Protein AF-A0A3D1Q6F5-F1 (afdb_monomer)

Structure (mmCIF, N/CA/C/O backbone):
data_AF-A0A3D1Q6F5-F1
#
_entry.id   AF-A0A3D1Q6F5-F1
#
loop_
_atom_site.group_PDB
_atom_site.id
_atom_site.type_symbol
_atom_site.label_atom_id
_atom_site.label_alt_id
_atom_site.label_comp_id
_atom_site.label_asym_id
_atom_site.label_entity_id
_atom_site.label_seq_id
_atom_site.pdbx_PDB_ins_code
_atom_site.Cartn_x
_atom_site.Cartn_y
_atom_site.Cartn_z
_atom_site.occupancy
_atom_site.B_iso_or_equiv
_atom_site.auth_seq_id
_atom_site.auth_comp_id
_atom_site.auth_asym_id
_atom_site.auth_atom_id
_atom_site.pdbx_PDB_model_num
ATOM 1 N N . MET A 1 1 ? 12.981 0.162 -13.976 1.00 95.94 1 MET A N 1
ATOM 2 C CA . MET A 1 1 ? 11.813 0.306 -13.077 1.00 95.94 1 MET A CA 1
ATOM 3 C C . MET A 1 1 ? 10.609 -0.354 -13.732 1.00 95.94 1 MET A C 1
ATOM 5 O O . MET A 1 1 ? 10.724 -0.778 -14.875 1.00 95.94 1 MET A O 1
ATOM 9 N N . PHE A 1 2 ? 9.475 -0.458 -13.044 1.00 98.44 2 PHE A N 1
ATOM 10 C CA . PHE A 1 2 ? 8.176 -0.618 -13.699 1.00 98.44 2 PHE A CA 1
ATOM 11 C C . PHE A 1 2 ? 7.126 0.103 -12.855 1.00 98.44 2 PHE A C 1
ATOM 13 O O . PHE A 1 2 ? 7.007 -0.178 -11.671 1.00 98.44 2 PHE A O 1
ATOM 20 N N . CYS A 1 3 ? 6.410 1.062 -13.436 1.00 98.62 3 CYS A N 1
ATOM 21 C CA . CYS A 1 3 ? 5.379 1.822 -12.733 1.00 98.62 3 CYS A CA 1
ATOM 22 C C . CYS A 1 3 ? 4.274 2.222 -13.710 1.00 98.62 3 CYS A C 1
ATOM 24 O O . CYS A 1 3 ? 4.557 2.871 -14.719 1.00 98.62 3 CYS A O 1
ATOM 26 N N . TYR A 1 4 ? 3.030 1.878 -13.381 1.00 98.31 4 TYR A N 1
ATOM 27 C CA . TYR A 1 4 ? 1.847 2.171 -14.199 1.00 98.31 4 TYR A CA 1
ATOM 28 C C . TYR A 1 4 ? 0.665 2.745 -13.399 1.00 98.31 4 TYR A C 1
ATOM 30 O O . TYR A 1 4 ? -0.470 2.702 -13.844 1.00 98.31 4 TYR A O 1
ATOM 38 N N . GLN A 1 5 ? 0.923 3.286 -12.202 1.00 98.19 5 GLN A N 1
ATOM 39 C CA . GLN A 1 5 ? -0.139 3.716 -11.281 1.00 98.19 5 GLN A CA 1
ATOM 40 C C . GLN A 1 5 ? -0.879 5.005 -11.690 1.00 98.19 5 GLN A C 1
ATOM 42 O O . GLN A 1 5 ? -1.813 5.405 -11.004 1.00 98.19 5 GLN A O 1
ATOM 47 N N . CYS A 1 6 ? -0.427 5.724 -12.723 1.00 97.81 6 CYS A N 1
ATOM 48 C CA . CYS A 1 6 ? -1.029 6.991 -13.142 1.00 97.81 6 CYS A CA 1
ATOM 49 C C . CYS A 1 6 ? -1.472 6.947 -14.601 1.00 97.81 6 CYS A C 1
ATOM 51 O O . CYS A 1 6 ? -0.912 6.208 -15.409 1.00 97.81 6 CYS A O 1
ATOM 53 N N . GLN A 1 7 ? -2.447 7.794 -14.929 1.00 97.88 7 GLN A N 1
ATOM 54 C CA . GLN A 1 7 ? -3.029 7.895 -16.268 1.00 97.88 7 GLN A CA 1
ATOM 55 C C . GLN A 1 7 ? -1.981 8.221 -17.347 1.00 97.88 7 GLN A C 1
ATOM 57 O O . GLN A 1 7 ? -2.069 7.726 -18.465 1.00 97.88 7 GLN A O 1
ATOM 62 N N . GLU A 1 8 ? -0.947 8.986 -16.995 1.00 98.00 8 GLU A N 1
ATOM 63 C CA . GLU A 1 8 ? 0.141 9.369 -17.899 1.00 98.00 8 GLU A CA 1
ATOM 64 C C . GLU A 1 8 ? 1.233 8.292 -18.036 1.00 98.00 8 GLU A C 1
ATOM 66 O O . GLU A 1 8 ? 2.355 8.595 -18.435 1.00 98.00 8 GLU A O 1
ATOM 71 N N . ALA A 1 9 ? 0.990 7.033 -17.657 1.00 97.19 9 ALA A N 1
ATOM 72 C CA . ALA A 1 9 ? 1.992 5.982 -17.817 1.00 97.19 9 ALA A CA 1
ATOM 73 C C . ALA A 1 9 ? 2.418 5.838 -19.291 1.00 97.19 9 ALA A C 1
ATOM 75 O O . ALA A 1 9 ? 1.597 5.878 -20.209 1.00 97.19 9 ALA A O 1
ATOM 76 N N . ALA A 1 10 ? 3.719 5.641 -19.532 1.00 97.38 10 ALA A N 1
ATOM 77 C CA . ALA A 1 10 ? 4.259 5.568 -20.887 1.00 97.38 10 ALA A CA 1
ATOM 78 C C . ALA A 1 10 ? 3.523 4.513 -21.734 1.00 97.38 10 ALA A C 1
ATOM 80 O O . ALA A 1 10 ? 3.390 3.355 -21.326 1.00 97.38 10 ALA A O 1
ATOM 81 N N . LYS A 1 11 ? 3.052 4.939 -22.916 1.00 97.19 11 LYS A N 1
ATOM 82 C CA . LYS A 1 11 ? 2.261 4.134 -23.867 1.00 97.19 11 LYS A CA 1
ATOM 83 C C . LYS A 1 11 ? 0.982 3.524 -23.273 1.00 97.19 11 LYS A C 1
ATOM 85 O O . LYS A 1 11 ? 0.511 2.519 -23.792 1.00 97.19 11 LYS A O 1
ATOM 90 N N . ASN A 1 12 ? 0.455 4.095 -22.186 1.00 96.69 12 ASN A N 1
ATOM 91 C CA . ASN A 1 12 ? -0.644 3.516 -21.412 1.00 96.69 12 ASN A CA 1
ATOM 92 C C . ASN A 1 12 ? -0.371 2.057 -20.978 1.00 96.69 12 ASN A C 1
ATOM 94 O O . ASN A 1 12 ? -1.279 1.237 -20.919 1.00 96.69 12 ASN A O 1
ATOM 98 N N . ALA A 1 13 ? 0.903 1.723 -20.737 1.00 96.69 13 ALA A N 1
ATOM 99 C CA . ALA A 1 13 ? 1.344 0.372 -20.388 1.00 96.69 13 ALA A CA 1
ATOM 100 C C . ALA A 1 13 ? 2.234 0.370 -19.139 1.00 96.69 13 ALA A C 1
ATOM 102 O O . ALA A 1 13 ? 2.007 -0.390 -18.204 1.00 96.69 13 ALA A O 1
ATOM 103 N N . GLY A 1 14 ? 3.248 1.237 -19.090 1.00 97.69 14 GLY A N 1
ATOM 104 C CA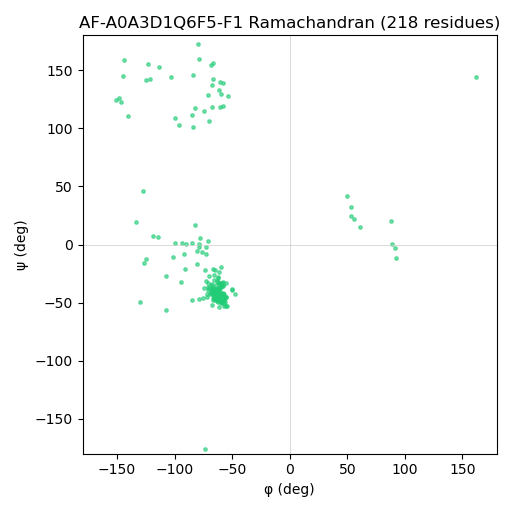 . GLY A 1 14 ? 4.122 1.334 -17.925 1.00 97.69 14 GLY A CA 1
ATOM 105 C C . GLY A 1 14 ? 5.440 2.038 -18.207 1.00 97.69 14 GLY A C 1
ATOM 106 O O . GLY A 1 14 ? 6.051 1.895 -19.265 1.00 97.69 14 GLY A O 1
ATOM 107 N N . CYS A 1 15 ? 5.914 2.795 -17.222 1.00 98.50 15 CYS A N 1
ATOM 108 C CA . CYS A 1 15 ? 7.210 3.461 -17.276 1.00 98.50 15 CYS A CA 1
ATOM 109 C C . CYS A 1 15 ? 8.323 2.477 -16.890 1.00 98.50 15 CYS A C 1
ATOM 111 O O . CYS A 1 15 ? 8.352 1.996 -15.756 1.00 98.50 15 CYS A O 1
ATOM 113 N N . THR A 1 16 ? 9.249 2.193 -17.811 1.00 98.00 16 THR A N 1
ATOM 114 C CA . THR A 1 16 ? 10.291 1.162 -17.626 1.00 98.00 16 THR A CA 1
ATOM 115 C C . THR A 1 16 ? 11.699 1.717 -17.398 1.00 98.00 16 THR A C 1
ATOM 117 O O . THR A 1 16 ? 12.501 1.083 -16.706 1.00 98.00 16 THR A O 1
ATOM 120 N N . ILE A 1 17 ? 11.990 2.917 -17.912 1.00 96.44 17 ILE A N 1
ATOM 121 C CA . ILE A 1 17 ? 13.301 3.586 -17.796 1.00 96.44 17 ILE A CA 1
ATOM 122 C C . ILE A 1 17 ? 13.224 4.762 -16.817 1.00 96.44 17 ILE A C 1
ATOM 124 O O . ILE A 1 17 ? 13.962 4.807 -15.838 1.00 96.44 17 ILE A O 1
ATOM 128 N N . ARG A 1 18 ? 12.304 5.695 -17.075 1.00 97.31 18 ARG A N 1
ATOM 129 C CA . ARG A 1 18 ? 11.992 6.856 -1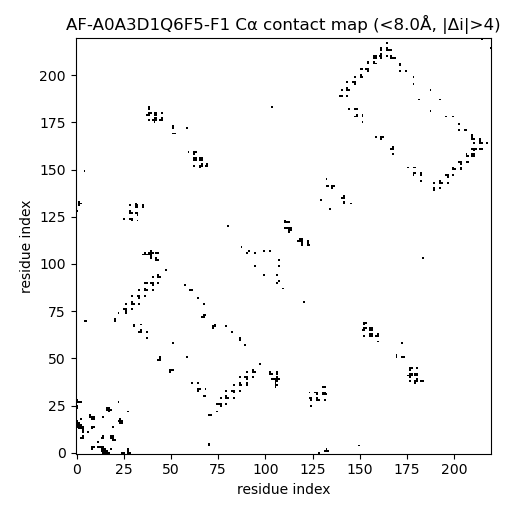6.236 1.00 97.31 18 ARG A CA 1
ATOM 130 C C . ARG A 1 18 ? 10.493 7.127 -16.324 1.00 97.31 18 ARG A C 1
ATOM 132 O O . ARG A 1 18 ? 9.895 6.904 -17.376 1.00 97.31 18 ARG A O 1
ATOM 139 N N . GLY A 1 19 ? 9.884 7.571 -15.230 1.00 97.88 19 GLY A N 1
ATOM 140 C CA . GLY A 1 19 ? 8.491 8.009 -15.208 1.00 97.88 19 GLY A CA 1
ATOM 141 C C . GLY A 1 19 ? 8.285 9.283 -16.024 1.00 97.88 19 GLY A C 1
ATOM 142 O O . GLY A 1 19 ? 9.126 10.180 -15.970 1.00 97.88 19 GLY A O 1
ATOM 143 N N . LEU A 1 20 ? 7.151 9.393 -16.723 1.00 98.00 20 LEU A N 1
ATOM 144 C CA . LEU A 1 20 ? 6.766 10.642 -17.398 1.00 98.00 20 LEU A CA 1
ATOM 145 C C . LEU A 1 20 ? 6.554 11.795 -16.402 1.00 98.00 20 LEU A C 1
ATOM 147 O O . LEU A 1 20 ? 6.906 12.929 -16.699 1.00 98.00 20 LEU A O 1
ATOM 151 N N . CYS A 1 21 ? 6.158 11.481 -15.166 1.00 97.75 21 CYS A N 1
ATOM 152 C CA . CYS A 1 21 ? 6.130 12.417 -14.037 1.00 97.75 21 CYS A CA 1
ATOM 153 C C . CYS A 1 21 ? 7.520 12.827 -13.499 1.00 97.75 21 CYS A C 1
ATOM 155 O O . CYS A 1 21 ? 7.619 13.493 -12.474 1.00 97.75 21 CYS A O 1
ATOM 157 N N . GLY A 1 22 ? 8.613 12.374 -14.120 1.00 97.19 22 GLY A N 1
ATOM 158 C CA . GLY A 1 22 ? 9.987 12.693 -13.723 1.00 97.19 22 GLY A CA 1
ATOM 159 C C . GLY A 1 22 ? 10.641 11.707 -12.749 1.00 97.19 22 GLY A C 1
ATOM 160 O O . GLY A 1 22 ? 11.868 11.758 -12.607 1.00 97.19 22 GLY A O 1
ATOM 161 N N . LYS A 1 23 ? 9.873 10.777 -12.151 1.00 98.31 23 LYS A N 1
ATOM 162 C CA . LYS A 1 23 ? 10.358 9.750 -11.203 1.00 98.31 23 LYS A CA 1
ATOM 163 C C . LYS A 1 23 ? 11.447 8.881 -11.836 1.00 98.31 23 LYS A C 1
ATOM 165 O O . LYS A 1 23 ? 11.193 8.221 -12.843 1.00 98.31 23 LYS A O 1
ATOM 170 N N . ASP A 1 24 ? 12.647 8.878 -11.263 1.00 98.12 24 ASP A N 1
ATOM 171 C CA . ASP A 1 24 ? 13.751 8.044 -11.751 1.00 98.12 24 ASP A CA 1
ATOM 172 C C . ASP A 1 24 ? 13.650 6.578 -11.288 1.00 98.12 24 ASP A C 1
ATOM 174 O O . ASP A 1 24 ? 12.785 6.212 -10.483 1.00 98.12 24 ASP A O 1
ATOM 178 N N . ASP A 1 25 ? 14.531 5.726 -11.828 1.00 97.75 25 ASP A N 1
ATOM 179 C CA . ASP A 1 25 ? 14.564 4.299 -11.499 1.00 97.75 25 ASP A CA 1
ATOM 180 C C . ASP A 1 25 ? 14.805 4.054 -10.006 1.00 97.75 25 ASP A C 1
ATOM 182 O O . ASP A 1 25 ? 14.12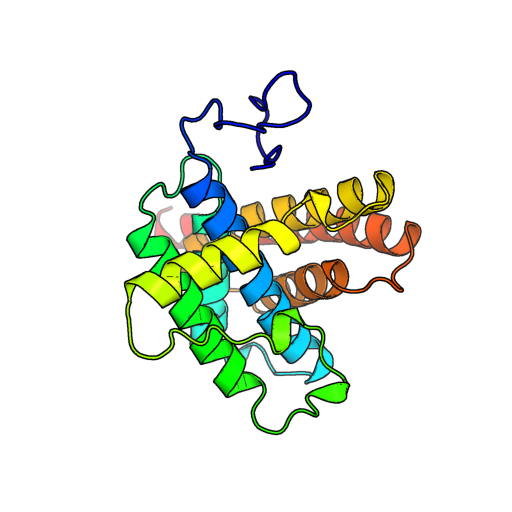1 3.219 -9.421 1.00 97.75 25 ASP A O 1
ATOM 186 N N . GLN A 1 26 ? 15.715 4.790 -9.359 1.00 97.62 26 GLN A N 1
ATOM 187 C CA . GLN A 1 26 ? 16.026 4.561 -7.948 1.00 97.62 26 GLN A CA 1
ATOM 188 C C . GLN A 1 26 ? 14.835 4.902 -7.055 1.00 97.62 26 GLN A C 1
ATOM 190 O O . GLN A 1 26 ? 14.475 4.099 -6.197 1.00 97.62 26 GLN A O 1
ATOM 195 N N . ILE A 1 27 ? 14.186 6.047 -7.278 1.00 98.31 27 ILE A N 1
ATOM 196 C CA . ILE A 1 27 ? 12.997 6.456 -6.522 1.00 98.31 27 ILE A CA 1
ATOM 197 C C . ILE A 1 27 ? 11.875 5.438 -6.727 1.00 98.31 27 ILE A C 1
ATOM 199 O O . ILE A 1 27 ? 11.263 5.006 -5.753 1.00 98.31 27 ILE A O 1
ATOM 203 N N . ALA A 1 28 ? 11.623 5.004 -7.966 1.00 98.62 28 ALA A N 1
ATOM 204 C CA . ALA A 1 28 ? 10.605 3.992 -8.241 1.00 98.62 28 ALA A CA 1
ATOM 205 C C . ALA A 1 28 ? 10.882 2.681 -7.486 1.00 98.62 28 ALA A C 1
ATOM 207 O O . ALA A 1 28 ? 9.987 2.139 -6.846 1.00 98.62 28 ALA A O 1
ATOM 208 N N . ARG A 1 29 ? 12.134 2.213 -7.492 1.00 98.50 29 ARG A N 1
ATOM 209 C CA . ARG A 1 29 ? 12.553 1.000 -6.774 1.00 98.50 29 ARG A CA 1
ATOM 210 C C . ARG A 1 29 ? 12.431 1.143 -5.259 1.00 98.50 29 ARG A C 1
ATOM 212 O O . ARG A 1 29 ? 11.976 0.222 -4.590 1.00 98.50 29 ARG A O 1
ATOM 219 N N . LEU A 1 30 ? 12.805 2.289 -4.704 1.00 98.62 30 LEU A N 1
ATOM 220 C CA . LEU A 1 30 ? 12.644 2.538 -3.273 1.00 98.62 30 LEU A CA 1
ATOM 221 C C . LEU A 1 30 ? 11.160 2.572 -2.877 1.00 98.62 30 LEU A C 1
ATOM 223 O O . LEU A 1 30 ? 10.802 2.013 -1.845 1.00 98.62 30 LEU A O 1
ATOM 227 N N . GLN A 1 31 ? 10.284 3.146 -3.706 1.00 98.81 31 GLN A N 1
ATOM 228 C CA . GLN A 1 31 ? 8.837 3.096 -3.473 1.00 98.81 31 GLN A CA 1
ATOM 229 C C . GLN A 1 31 ? 8.290 1.658 -3.525 1.00 98.81 31 GLN A C 1
ATOM 231 O O . GLN A 1 31 ? 7.505 1.298 -2.649 1.00 98.81 31 GLN A O 1
ATOM 236 N N . ASP A 1 32 ? 8.738 0.824 -4.474 1.00 98.75 32 ASP A N 1
ATOM 237 C CA . ASP A 1 32 ? 8.382 -0.605 -4.525 1.00 98.75 32 ASP A CA 1
ATOM 238 C C . ASP A 1 32 ? 8.776 -1.320 -3.219 1.00 98.75 32 ASP A C 1
ATOM 240 O O . ASP A 1 32 ? 7.966 -2.022 -2.611 1.00 98.75 32 ASP A O 1
ATOM 244 N N . LEU A 1 33 ? 10.010 -1.103 -2.746 1.00 98.75 33 LEU A N 1
ATOM 245 C CA . LEU A 1 33 ? 10.502 -1.719 -1.511 1.00 98.75 33 LEU A CA 1
ATOM 246 C C . LEU A 1 33 ? 9.765 -1.213 -0.267 1.00 98.75 33 LEU A C 1
ATOM 248 O O . LEU A 1 33 ? 9.516 -1.994 0.651 1.00 98.75 33 LEU A O 1
ATOM 252 N N . LEU A 1 34 ? 9.407 0.073 -0.227 1.00 98.88 34 LEU A N 1
ATOM 253 C CA . LEU A 1 34 ? 8.626 0.638 0.868 1.00 98.88 34 LEU A CA 1
ATOM 254 C C . LEU A 1 34 ? 7.251 -0.031 0.950 1.00 98.88 34 LEU A C 1
ATOM 256 O O . LEU A 1 34 ? 6.882 -0.517 2.016 1.00 98.88 34 LEU A O 1
ATOM 260 N N . VAL A 1 35 ? 6.533 -0.139 -0.173 1.00 98.88 35 VAL A N 1
ATOM 261 C CA . VAL A 1 35 ? 5.252 -0.864 -0.220 1.00 98.88 35 VAL A CA 1
ATOM 262 C C . VAL A 1 35 ? 5.445 -2.318 0.212 1.00 98.88 35 VAL A C 1
ATOM 264 O O . VAL A 1 35 ? 4.674 -2.816 1.029 1.00 98.88 35 VAL A O 1
ATOM 267 N N . TYR A 1 36 ? 6.498 -2.985 -0.262 1.00 98.81 36 TYR A N 1
ATOM 268 C CA . TYR A 1 36 ? 6.805 -4.363 0.120 1.00 98.81 36 TYR A CA 1
ATOM 269 C C . TYR A 1 36 ? 7.013 -4.535 1.635 1.00 98.81 36 TYR A C 1
ATOM 271 O O . TYR A 1 36 ? 6.458 -5.457 2.231 1.00 98.81 36 TYR A O 1
ATOM 279 N N . ALA A 1 37 ? 7.745 -3.625 2.286 1.00 98.56 37 ALA A N 1
ATOM 280 C CA . ALA A 1 37 ? 7.945 -3.649 3.736 1.00 98.56 37 ALA A CA 1
ATOM 281 C C . ALA A 1 37 ? 6.624 -3.491 4.513 1.00 98.56 37 ALA A C 1
ATOM 283 O O . ALA A 1 37 ? 6.390 -4.214 5.484 1.00 98.56 37 ALA A O 1
ATOM 284 N N . ILE A 1 38 ? 5.736 -2.598 4.062 1.00 98.62 38 ILE A N 1
ATOM 285 C CA . ILE A 1 38 ? 4.418 -2.381 4.682 1.00 98.62 38 ILE A CA 1
ATOM 286 C C . ILE A 1 38 ? 3.516 -3.604 4.493 1.00 98.62 38 ILE A C 1
ATOM 288 O O . ILE A 1 38 ? 2.819 -3.990 5.429 1.00 98.62 38 ILE A O 1
ATOM 292 N N . LYS A 1 39 ? 3.549 -4.269 3.329 1.00 98.81 39 LYS A N 1
ATOM 293 C CA . LYS A 1 39 ? 2.825 -5.539 3.141 1.00 98.81 39 LYS A CA 1
ATOM 294 C C . LYS A 1 39 ? 3.276 -6.598 4.161 1.00 98.81 39 LYS A C 1
ATOM 296 O O . LYS A 1 39 ? 2.457 -7.359 4.666 1.00 98.81 39 LYS A O 1
ATOM 301 N N . GLY A 1 40 ? 4.562 -6.607 4.519 1.00 98.31 40 GLY A N 1
ATOM 302 C CA . GLY A 1 40 ? 5.097 -7.438 5.601 1.00 98.31 40 GLY A CA 1
ATOM 303 C C . GLY A 1 40 ? 4.497 -7.117 6.973 1.00 98.31 40 GLY A C 1
ATOM 304 O O . GLY A 1 40 ? 4.084 -8.031 7.683 1.00 98.31 40 GLY A O 1
ATOM 305 N N . ILE A 1 41 ? 4.399 -5.828 7.328 1.00 98.44 41 ILE A N 1
ATOM 306 C CA . ILE A 1 41 ? 3.698 -5.370 8.545 1.00 98.44 41 ILE A CA 1
ATOM 307 C C . ILE A 1 41 ? 2.251 -5.862 8.534 1.00 98.44 41 ILE A C 1
ATOM 309 O O . ILE A 1 41 ? 1.796 -6.458 9.506 1.00 98.44 41 ILE A O 1
ATOM 313 N N . ALA A 1 42 ? 1.552 -5.656 7.420 1.00 98.56 42 ALA A N 1
ATOM 314 C CA . ALA A 1 42 ? 0.158 -6.035 7.264 1.00 98.56 42 ALA A CA 1
ATOM 315 C C . ALA A 1 42 ? -0.070 -7.531 7.490 1.00 98.56 42 ALA A C 1
ATOM 317 O O . ALA A 1 42 ? -0.977 -7.914 8.225 1.00 98.56 42 ALA A O 1
ATOM 318 N N . GLN A 1 43 ? 0.800 -8.381 6.941 1.00 97.69 43 GLN A N 1
ATOM 319 C CA . GLN A 1 43 ? 0.712 -9.816 7.176 1.00 97.69 43 GLN A CA 1
ATOM 320 C C . GLN A 1 43 ? 0.876 -10.176 8.659 1.00 97.69 43 GLN A C 1
ATOM 322 O O . GLN A 1 43 ? 0.132 -11.020 9.156 1.00 97.69 43 GLN A O 1
ATOM 327 N N . ILE A 1 44 ? 1.823 -9.550 9.367 1.00 97.44 44 ILE A N 1
ATOM 328 C CA . ILE A 1 44 ? 2.035 -9.788 10.803 1.00 97.44 44 ILE A CA 1
ATOM 329 C C . ILE A 1 44 ? 0.798 -9.369 11.601 1.00 97.44 44 ILE A C 1
ATOM 331 O O . ILE A 1 44 ? 0.336 -10.131 12.445 1.00 97.44 44 ILE A O 1
ATOM 335 N N . VAL A 1 45 ? 0.237 -8.197 11.303 1.00 97.50 45 VAL A N 1
ATOM 336 C CA . VAL A 1 45 ? -0.971 -7.683 11.962 1.00 97.50 45 VAL A CA 1
ATOM 337 C C . VAL A 1 45 ? -2.153 -8.633 11.761 1.00 97.50 45 VAL A C 1
ATOM 339 O O . VAL A 1 45 ? -2.785 -9.034 12.737 1.00 97.50 45 VAL A O 1
ATOM 342 N N . VAL A 1 46 ? -2.409 -9.059 10.520 1.00 97.00 46 VAL A N 1
ATOM 343 C CA . VAL A 1 46 ? -3.534 -9.945 10.179 1.00 97.00 46 VAL A CA 1
ATOM 344 C C . VAL A 1 46 ? -3.354 -11.341 10.780 1.00 97.00 46 VAL A C 1
ATOM 346 O O . VAL A 1 46 ? -4.241 -11.825 11.482 1.00 97.00 46 VAL A O 1
ATOM 349 N N . LYS A 1 47 ? -2.202 -11.995 10.564 1.00 95.00 47 LYS A N 1
ATOM 350 C CA . LYS A 1 47 ? -1.951 -13.352 11.088 1.00 95.00 47 LYS A CA 1
ATOM 351 C C . LYS A 1 47 ? -1.862 -13.377 12.612 1.00 95.00 47 LYS A C 1
ATOM 353 O O . LYS A 1 47 ? -2.358 -14.311 13.236 1.00 95.00 47 LYS A O 1
ATOM 358 N N . GLY A 1 48 ? -1.249 -12.353 13.202 1.00 94.31 48 GLY A N 1
ATOM 359 C CA . GLY A 1 48 ? -1.120 -12.193 14.647 1.00 94.31 48 GLY A CA 1
ATOM 360 C C . GLY A 1 48 ? -2.403 -11.731 15.336 1.00 94.31 48 GLY A C 1
ATOM 361 O O . GLY A 1 48 ? -2.422 -11.680 16.562 1.00 94.31 48 GLY A O 1
ATOM 362 N N . LYS A 1 49 ? -3.460 -11.399 14.575 1.00 95.06 49 LYS A N 1
ATOM 363 C CA . LYS A 1 49 ? -4.716 -10.822 15.085 1.00 95.06 49 LYS A CA 1
ATOM 364 C C . LYS A 1 49 ? -4.452 -9.635 16.016 1.00 95.06 49 LYS A C 1
ATOM 366 O O . LYS A 1 49 ? -5.050 -9.520 17.085 1.00 95.06 49 LYS A O 1
ATOM 371 N N . ILE A 1 50 ? -3.503 -8.790 15.620 1.00 95.38 50 ILE A N 1
ATOM 372 C CA . ILE A 1 50 ? -3.074 -7.645 16.417 1.00 95.38 50 ILE A CA 1
ATOM 373 C C . ILE A 1 50 ? -4.194 -6.611 16.411 1.00 95.38 50 ILE A C 1
ATOM 375 O O . ILE A 1 50 ? -4.693 -6.229 15.353 1.00 95.38 50 ILE A O 1
ATOM 379 N N . ASP A 1 51 ? -4.574 -6.154 17.600 1.00 96.06 51 ASP A N 1
ATOM 380 C CA . ASP A 1 51 ? -5.545 -5.079 17.749 1.00 96.06 51 ASP A CA 1
ATOM 381 C C . ASP A 1 51 ? -4.958 -3.759 17.232 1.00 96.06 51 ASP A C 1
ATOM 383 O O . ASP A 1 51 ? -3.961 -3.246 17.750 1.00 96.06 51 ASP A O 1
ATOM 387 N N . ILE A 1 52 ? -5.609 -3.212 16.207 1.00 96.12 52 ILE A N 1
ATOM 388 C CA . ILE A 1 52 ? -5.229 -1.974 15.528 1.00 96.12 52 ILE A CA 1
ATOM 389 C C . ILE A 1 52 ? -5.196 -0.783 16.491 1.00 96.12 52 ILE A C 1
ATOM 391 O O . ILE A 1 52 ? -4.342 0.092 16.336 1.00 96.12 52 ILE A O 1
ATOM 395 N N . GLY A 1 53 ? -6.063 -0.763 17.509 1.00 95.81 53 GLY A N 1
ATOM 396 C CA . GLY A 1 53 ? -6.094 0.299 18.518 1.00 95.81 53 GLY A CA 1
ATOM 397 C C . GLY A 1 53 ? -4.831 0.350 19.385 1.00 95.81 53 GLY A C 1
ATOM 398 O O . GLY A 1 53 ? -4.487 1.406 19.910 1.00 95.81 53 GLY A O 1
ATOM 399 N N . ASN A 1 54 ? -4.087 -0.757 19.476 1.00 96.75 54 ASN A N 1
ATOM 400 C CA . ASN A 1 54 ? -2.872 -0.864 20.289 1.00 96.75 54 ASN A CA 1
ATOM 401 C C . ASN A 1 54 ? -1.581 -0.555 19.512 1.00 96.75 54 ASN A C 1
ATOM 403 O O . ASN A 1 54 ? -0.491 -0.626 20.080 1.00 96.75 54 ASN A O 1
ATOM 407 N N . ILE A 1 55 ? -1.679 -0.199 18.226 1.00 97.12 55 ILE A N 1
ATOM 408 C CA . ILE A 1 55 ? -0.527 0.105 17.359 1.00 97.12 55 ILE A CA 1
ATOM 409 C C . ILE A 1 55 ? -0.639 1.469 16.636 1.00 97.12 55 ILE A C 1
ATOM 411 O O . ILE A 1 55 ? -0.341 1.557 15.442 1.00 97.12 55 ILE A O 1
ATOM 415 N N . PRO A 1 56 ? -1.021 2.567 17.322 1.00 96.75 56 PRO A N 1
ATOM 416 C CA . PRO A 1 56 ? -1.322 3.853 16.679 1.00 96.75 56 PRO A CA 1
ATOM 417 C C . PRO A 1 56 ? -0.139 4.445 15.898 1.00 96.75 56 PRO A C 1
ATOM 419 O O . PRO A 1 56 ? -0.323 4.998 14.815 1.00 96.75 56 PRO A O 1
ATOM 422 N N . GLU A 1 57 ? 1.090 4.280 16.400 1.00 97.44 57 GLU A N 1
ATOM 423 C CA . GLU A 1 57 ? 2.303 4.710 15.692 1.00 97.44 57 GLU A CA 1
ATOM 424 C C . GLU A 1 57 ? 2.446 3.993 14.343 1.00 97.44 57 GLU A C 1
ATOM 426 O O . GLU A 1 57 ? 2.743 4.617 13.326 1.00 97.44 57 GLU A O 1
ATOM 431 N N . ILE A 1 58 ? 2.191 2.686 14.314 1.00 98.25 58 ILE A N 1
ATOM 432 C CA . ILE A 1 58 ? 2.331 1.866 13.110 1.00 98.25 58 ILE A CA 1
ATOM 433 C C . ILE A 1 58 ? 1.252 2.239 12.101 1.00 98.25 58 ILE A C 1
ATOM 435 O O . ILE A 1 58 ? 1.574 2.425 10.929 1.00 98.25 58 ILE A O 1
ATOM 439 N N . ASN A 1 59 ? 0.012 2.443 12.557 1.00 98.06 59 ASN A N 1
ATOM 440 C CA . ASN A 1 59 ? -1.087 2.905 11.708 1.00 98.06 59 ASN A CA 1
ATOM 441 C C . ASN A 1 59 ? -0.715 4.209 10.996 1.00 98.06 59 ASN A C 1
ATOM 443 O O . ASN A 1 59 ? -0.731 4.268 9.766 1.00 98.06 59 ASN A O 1
ATOM 447 N N . LEU A 1 60 ? -0.279 5.221 11.752 1.00 97.81 60 LEU A N 1
ATOM 448 C CA . LEU A 1 60 ? 0.148 6.507 11.200 1.00 97.81 60 LEU A CA 1
ATOM 449 C C . LEU A 1 60 ? 1.262 6.341 10.162 1.00 97.81 60 LEU A C 1
ATOM 451 O O . LEU A 1 60 ? 1.228 6.938 9.085 1.00 97.81 60 LEU A O 1
ATOM 455 N N . GLN A 1 61 ? 2.272 5.535 10.476 1.00 98.44 61 GLN A N 1
ATOM 456 C CA . GLN A 1 61 ? 3.405 5.377 9.580 1.00 98.44 61 GLN A CA 1
ATOM 457 C C . GLN A 1 61 ? 3.072 4.565 8.326 1.00 98.44 61 GLN A C 1
ATOM 459 O O . GLN A 1 61 ? 3.626 4.851 7.263 1.00 98.44 61 GLN A O 1
ATOM 464 N N . VAL A 1 62 ? 2.152 3.601 8.400 1.00 98.62 62 VAL A N 1
ATOM 465 C CA . VAL A 1 62 ? 1.623 2.893 7.226 1.00 98.62 62 VAL A CA 1
ATOM 466 C C . VAL A 1 62 ? 0.906 3.871 6.295 1.00 98.62 62 VAL A C 1
ATOM 468 O O . VAL A 1 62 ? 1.223 3.898 5.103 1.00 98.62 62 VAL A O 1
ATOM 471 N N . LEU A 1 63 ? 0.023 4.730 6.821 1.00 98.19 63 LEU A N 1
ATOM 472 C CA . LEU A 1 63 ? -0.683 5.740 6.020 1.00 98.19 63 LEU A CA 1
ATOM 473 C C . LEU A 1 63 ? 0.285 6.696 5.317 1.00 98.19 63 LEU A C 1
ATOM 475 O O . LEU A 1 63 ? 0.187 6.918 4.105 1.00 98.19 63 LEU A O 1
ATOM 479 N N . ARG A 1 64 ? 1.271 7.212 6.059 1.00 97.62 64 ARG A N 1
ATOM 480 C CA . ARG A 1 64 ? 2.319 8.083 5.512 1.00 97.62 64 ARG A CA 1
ATOM 481 C C . ARG A 1 64 ? 3.123 7.384 4.432 1.00 97.62 64 ARG A C 1
ATOM 483 O O . ARG A 1 64 ? 3.336 7.950 3.366 1.00 97.62 64 ARG A O 1
ATOM 490 N N . SER A 1 65 ? 3.533 6.144 4.675 1.00 98.69 65 SER A N 1
ATOM 491 C CA . SER A 1 65 ? 4.346 5.388 3.726 1.00 98.69 65 SER A CA 1
ATOM 492 C C . SER A 1 65 ? 3.593 5.090 2.428 1.00 98.69 65 SER A C 1
ATOM 494 O O . SER A 1 65 ? 4.171 5.210 1.352 1.00 98.69 65 SER A O 1
ATOM 496 N N . LEU A 1 66 ? 2.299 4.763 2.500 1.00 98.69 66 LEU A N 1
ATOM 497 C CA . LEU A 1 66 ? 1.447 4.603 1.318 1.00 98.69 66 LEU A CA 1
ATOM 498 C C . LEU A 1 66 ? 1.326 5.924 0.546 1.00 98.69 66 LEU A C 1
ATOM 500 O O . LEU A 1 66 ? 1.593 5.954 -0.660 1.00 98.69 66 LEU A O 1
ATOM 504 N N . SER A 1 67 ? 1.026 7.019 1.248 1.00 96.88 67 SER A N 1
ATOM 505 C CA . SER A 1 67 ? 0.871 8.358 0.664 1.00 96.88 67 SER A CA 1
ATOM 506 C C . SER A 1 67 ? 2.162 8.874 0.019 1.00 96.88 67 SER A C 1
ATOM 508 O O . SER A 1 67 ? 2.127 9.427 -1.076 1.00 96.88 67 SER A O 1
ATOM 510 N N . MET A 1 68 ? 3.328 8.599 0.615 1.00 97.94 68 MET A N 1
ATOM 511 C CA . MET A 1 68 ? 4.650 8.926 0.055 1.00 97.94 68 MET A CA 1
ATOM 512 C C . MET A 1 68 ? 4.918 8.273 -1.310 1.00 97.94 68 MET A C 1
ATOM 514 O O . MET A 1 68 ? 5.803 8.718 -2.040 1.00 97.94 68 MET A O 1
ATOM 518 N N . THR A 1 69 ? 4.183 7.216 -1.663 1.00 98.62 69 THR A N 1
ATOM 519 C CA . THR A 1 69 ? 4.354 6.483 -2.928 1.00 98.62 69 THR A CA 1
ATOM 520 C C . THR A 1 69 ? 3.330 6.868 -3.998 1.00 98.62 69 THR A C 1
ATOM 522 O O . THR A 1 69 ? 3.349 6.304 -5.099 1.00 98.62 69 THR A O 1
ATOM 525 N N . LEU A 1 70 ? 2.437 7.820 -3.705 1.00 98.38 70 LEU A N 1
ATOM 526 C CA . LEU A 1 70 ? 1.533 8.394 -4.696 1.00 98.38 70 LEU A CA 1
ATOM 527 C C . LEU A 1 70 ? 2.306 9.203 -5.745 1.00 98.38 70 LEU A C 1
ATOM 529 O O . LEU A 1 70 ? 3.434 9.662 -5.543 1.00 98.38 70 LEU A O 1
ATOM 533 N N . THR A 1 71 ? 1.694 9.344 -6.916 1.00 97.69 71 THR A N 1
ATOM 534 C CA . THR A 1 71 ? 2.259 10.125 -8.020 1.00 97.69 71 THR A CA 1
ATOM 535 C C . THR A 1 71 ? 2.417 11.580 -7.591 1.00 97.69 71 THR A C 1
ATOM 537 O O . THR A 1 71 ? 1.498 12.156 -7.024 1.00 97.69 71 THR A O 1
ATOM 540 N N . ASN A 1 72 ? 3.589 12.160 -7.858 1.00 97.50 72 ASN A N 1
ATOM 541 C CA . ASN A 1 72 ? 3.955 13.529 -7.480 1.00 97.50 72 ASN A CA 1
ATOM 542 C C . ASN A 1 72 ? 3.964 13.829 -5.967 1.00 97.50 72 ASN A C 1
ATOM 544 O O . ASN A 1 72 ? 4.023 14.994 -5.590 1.00 97.50 72 ASN A O 1
ATOM 548 N N . ALA A 1 73 ? 3.959 12.808 -5.101 1.00 97.81 73 ALA A N 1
ATOM 549 C CA . ALA A 1 73 ? 3.968 13.010 -3.651 1.00 97.81 73 ALA A CA 1
ATOM 550 C C . ALA A 1 73 ? 5.378 13.207 -3.068 1.00 97.81 73 ALA A C 1
ATOM 552 O O . ALA A 1 73 ? 5.595 14.116 -2.271 1.00 97.81 73 ALA A O 1
ATOM 553 N N . ASN A 1 74 ? 6.348 12.359 -3.434 1.00 97.12 74 ASN A N 1
ATOM 554 C CA . ASN A 1 74 ? 7.701 12.441 -2.881 1.00 97.12 74 ASN A CA 1
ATOM 555 C C . ASN A 1 74 ? 8.769 11.926 -3.864 1.00 97.12 74 ASN A C 1
ATOM 557 O O . ASN A 1 74 ? 8.710 10.780 -4.318 1.00 97.12 74 ASN A O 1
ATOM 561 N N . PHE A 1 75 ? 9.755 12.779 -4.161 1.00 97.88 75 PHE A N 1
ATOM 562 C CA . PHE A 1 75 ? 10.918 12.478 -5.007 1.00 97.88 75 PHE A CA 1
ATOM 563 C C . PHE A 1 75 ? 12.251 12.505 -4.231 1.00 97.88 75 PHE A C 1
ATOM 565 O O . PHE A 1 75 ? 13.319 12.388 -4.828 1.00 97.88 75 PHE A O 1
ATOM 572 N N . ASP A 1 76 ? 12.217 12.651 -2.905 1.00 98.25 76 ASP A N 1
ATOM 573 C CA . ASP A 1 76 ? 13.400 12.599 -2.048 1.00 98.25 76 ASP A CA 1
ATOM 574 C C . ASP A 1 76 ? 13.744 11.140 -1.708 1.00 98.25 76 ASP A C 1
ATOM 576 O O . ASP A 1 76 ? 13.156 10.508 -0.825 1.00 98.25 76 ASP A O 1
ATOM 580 N N . GLY A 1 77 ? 14.742 10.598 -2.411 1.00 97.06 77 GLY A N 1
ATOM 581 C CA . GLY A 1 77 ? 15.230 9.240 -2.175 1.00 97.06 77 GLY A CA 1
ATOM 582 C C . GLY A 1 77 ? 15.727 9.005 -0.744 1.00 97.06 77 GLY A C 1
ATOM 583 O O . GLY A 1 77 ? 15.504 7.927 -0.199 1.00 97.06 77 GLY A O 1
ATOM 584 N N . ALA A 1 78 ? 16.339 10.001 -0.094 1.00 96.62 78 ALA A N 1
ATOM 585 C CA . ALA A 1 78 ? 16.836 9.857 1.272 1.00 96.62 78 ALA A CA 1
ATOM 586 C C . ALA A 1 78 ? 15.687 9.778 2.289 1.00 96.62 78 ALA A C 1
ATOM 588 O O . ALA A 1 78 ? 15.770 9.003 3.249 1.00 96.62 78 ALA A O 1
ATOM 589 N N . ALA A 1 79 ? 14.604 10.527 2.065 1.00 98.25 79 ALA A N 1
ATOM 590 C CA . ALA A 1 79 ? 13.389 10.430 2.869 1.00 98.25 79 ALA A CA 1
ATOM 591 C C . ALA A 1 79 ? 12.735 9.045 2.739 1.00 98.25 79 ALA A C 1
ATOM 593 O O . ALA A 1 79 ? 12.365 8.443 3.748 1.00 98.25 79 ALA A O 1
ATOM 594 N N . ILE A 1 80 ? 12.659 8.497 1.522 1.00 98.50 80 ILE A N 1
ATOM 595 C CA . ILE A 1 80 ? 12.098 7.158 1.282 1.00 98.50 80 ILE A CA 1
ATOM 596 C C . ILE A 1 80 ? 12.984 6.073 1.918 1.00 98.50 80 ILE A C 1
ATOM 598 O O . ILE A 1 80 ? 12.471 5.184 2.593 1.00 98.50 80 ILE A O 1
ATOM 602 N N . GLU A 1 81 ? 14.313 6.164 1.792 1.00 97.38 81 GLU A N 1
ATOM 603 C CA . GLU A 1 81 ? 15.256 5.254 2.466 1.00 97.38 81 GLU A CA 1
ATOM 604 C C . GLU A 1 81 ? 15.091 5.270 3.991 1.00 97.38 81 GLU A C 1
ATOM 606 O O . GLU A 1 81 ? 15.144 4.220 4.638 1.00 97.38 81 GLU A O 1
ATOM 611 N N . LYS A 1 82 ? 14.898 6.457 4.581 1.00 97.06 82 LYS A N 1
ATOM 612 C CA . LYS A 1 82 ? 14.629 6.601 6.015 1.00 97.06 82 LYS A CA 1
ATOM 613 C C . LYS A 1 82 ? 13.314 5.916 6.387 1.00 97.06 82 LYS A C 1
ATOM 615 O O . LYS A 1 82 ? 13.298 5.155 7.351 1.00 97.06 82 LYS A O 1
ATOM 620 N N . GLN A 1 83 ? 12.259 6.128 5.603 1.00 98.50 83 GLN A N 1
ATOM 621 C CA . GLN A 1 83 ? 10.955 5.521 5.854 1.00 98.50 83 GLN A CA 1
ATOM 622 C C . GLN A 1 83 ? 10.994 3.991 5.741 1.00 98.50 83 GLN A C 1
ATOM 624 O O . GLN A 1 83 ? 10.407 3.308 6.572 1.00 98.50 83 GLN A O 1
ATOM 629 N N . ILE A 1 84 ? 11.740 3.430 4.782 1.00 98.12 84 ILE A N 1
ATOM 630 C CA . ILE A 1 84 ? 11.940 1.974 4.675 1.00 98.12 84 ILE A CA 1
ATOM 631 C C . ILE A 1 84 ? 12.562 1.421 5.962 1.00 98.12 84 ILE A C 1
ATOM 633 O O . ILE A 1 84 ? 12.078 0.427 6.500 1.00 98.12 84 ILE A O 1
ATOM 637 N N . LYS A 1 85 ? 13.617 2.066 6.479 1.00 96.38 85 LYS A N 1
ATOM 638 C CA . LYS A 1 85 ? 14.277 1.638 7.725 1.00 96.38 85 LYS A CA 1
ATOM 639 C C . LYS A 1 85 ? 13.334 1.711 8.920 1.00 96.38 85 LYS A C 1
ATOM 641 O O . LYS A 1 85 ? 13.332 0.792 9.735 1.00 96.38 85 LYS A O 1
ATOM 646 N N . GLU A 1 86 ? 12.526 2.765 8.996 1.00 97.94 86 GLU A N 1
ATOM 647 C CA . GLU A 1 86 ? 11.505 2.915 10.034 1.00 97.94 86 GLU A CA 1
ATOM 648 C C . GLU A 1 86 ? 10.484 1.772 9.966 1.00 97.94 86 GLU A C 1
ATOM 650 O O . GLU A 1 86 ? 10.249 1.085 10.958 1.00 97.94 86 GLU A O 1
ATOM 655 N N . MET A 1 87 ? 9.950 1.478 8.775 1.00 98.38 87 MET A N 1
ATOM 656 C CA . MET A 1 87 ? 8.973 0.396 8.586 1.00 98.38 87 MET A CA 1
ATOM 657 C C . MET A 1 87 ? 9.555 -0.964 8.923 1.00 98.38 87 MET A C 1
ATOM 659 O O . MET A 1 87 ? 8.901 -1.758 9.592 1.00 98.38 87 MET A O 1
ATOM 663 N N . MET A 1 88 ? 10.806 -1.224 8.556 1.00 96.69 88 MET A N 1
ATOM 664 C CA . MET A 1 88 ? 11.475 -2.463 8.945 1.00 96.69 88 MET A CA 1
ATOM 665 C C . MET A 1 88 ? 11.690 -2.563 10.457 1.00 96.69 88 MET A C 1
ATOM 667 O O . MET A 1 88 ? 11.480 -3.634 11.020 1.00 96.69 88 MET A O 1
ATOM 671 N N . SER A 1 89 ? 12.051 -1.467 11.128 1.00 96.19 89 SER A N 1
ATOM 672 C CA . SER A 1 89 ? 12.187 -1.424 12.588 1.00 96.19 89 SER A CA 1
ATOM 673 C C . SER A 1 89 ? 10.865 -1.763 13.286 1.00 96.19 89 SER A C 1
ATOM 675 O O . SER A 1 89 ? 10.826 -2.667 14.123 1.00 96.19 89 SER A O 1
ATOM 677 N N . LEU A 1 90 ? 9.762 -1.112 12.898 1.00 97.50 90 LEU A N 1
ATOM 678 C CA . LEU A 1 90 ? 8.432 -1.369 13.467 1.00 97.50 90 LEU A CA 1
ATOM 679 C C . LEU A 1 90 ? 7.941 -2.788 13.164 1.00 97.50 90 LEU A C 1
ATOM 681 O O . LEU A 1 90 ? 7.498 -3.494 14.069 1.00 97.50 90 LEU A O 1
ATOM 685 N N . ARG A 1 91 ? 8.101 -3.252 11.921 1.00 97.00 91 ARG A N 1
ATOM 686 C CA . ARG A 1 91 ? 7.811 -4.634 11.512 1.00 97.00 91 ARG A CA 1
ATOM 687 C C . ARG A 1 91 ? 8.568 -5.645 12.370 1.00 97.00 91 ARG A C 1
ATOM 689 O O . ARG A 1 91 ? 7.997 -6.636 12.816 1.00 97.00 91 ARG A O 1
ATOM 696 N N . ASN A 1 92 ? 9.853 -5.389 12.611 1.00 94.81 92 ASN A N 1
ATOM 697 C CA . ASN A 1 92 ? 10.710 -6.275 13.385 1.00 94.81 92 ASN A CA 1
ATOM 698 C C . ASN A 1 92 ? 10.316 -6.324 14.859 1.00 94.81 92 ASN A C 1
ATOM 700 O O . ASN A 1 92 ? 10.414 -7.394 15.449 1.00 94.81 92 ASN A O 1
ATOM 704 N N . LYS A 1 93 ? 9.846 -5.210 15.433 1.00 94.69 93 LYS A N 1
ATOM 705 C CA . LYS A 1 93 ? 9.254 -5.185 16.778 1.00 94.69 93 LYS A CA 1
ATOM 706 C C . LYS A 1 93 ? 7.949 -5.983 16.823 1.00 94.69 93 LYS A C 1
ATOM 708 O O . LYS A 1 93 ? 7.793 -6.812 17.708 1.00 94.69 93 LYS A O 1
ATOM 713 N N . LEU A 1 94 ? 7.055 -5.792 15.848 1.00 93.69 94 LEU A N 1
ATOM 714 C CA . LEU A 1 94 ? 5.762 -6.487 15.801 1.00 93.69 94 LEU A CA 1
ATOM 715 C C . LEU A 1 94 ? 5.881 -8.005 15.684 1.00 93.69 94 LEU A C 1
ATOM 717 O O . LEU A 1 94 ? 5.089 -8.725 16.278 1.00 93.69 94 LEU A O 1
ATOM 721 N N . ARG A 1 95 ? 6.850 -8.505 14.912 1.00 92.00 95 ARG A N 1
ATOM 722 C CA . ARG A 1 95 ? 7.029 -9.955 14.746 1.00 92.00 95 ARG A CA 1
ATOM 723 C C . ARG A 1 95 ? 7.742 -10.630 15.919 1.00 92.00 95 ARG A C 1
ATOM 725 O O . ARG A 1 95 ? 7.951 -11.838 15.850 1.00 92.00 95 ARG A O 1
ATOM 732 N N . GLN A 1 96 ? 8.179 -9.901 16.952 1.00 87.62 96 GLN A N 1
ATOM 733 C CA . GLN A 1 96 ? 8.811 -10.535 18.114 1.00 87.62 96 GLN A CA 1
ATOM 734 C C . GLN A 1 96 ? 7.808 -11.493 18.768 1.00 87.62 96 GLN A C 1
ATOM 736 O O . GLN A 1 96 ? 6.741 -11.079 19.204 1.00 87.62 96 GLN A O 1
ATOM 741 N N . GLY A 1 97 ? 8.143 -12.785 18.799 1.00 73.81 97 GLY A N 1
ATOM 742 C CA . GLY A 1 97 ? 7.249 -13.839 19.291 1.00 73.81 97 GLY A CA 1
ATOM 743 C C . GLY A 1 97 ? 6.363 -14.495 18.225 1.00 73.81 97 GLY A C 1
ATOM 744 O O . GLY A 1 97 ? 5.665 -15.453 18.545 1.00 73.81 97 GLY A O 1
ATOM 745 N N . ALA A 1 98 ? 6.411 -14.045 16.967 1.00 80.81 98 ALA A N 1
ATOM 746 C CA . ALA A 1 98 ? 5.796 -14.752 15.847 1.00 80.81 98 ALA A CA 1
ATOM 747 C C . ALA A 1 98 ? 6.727 -15.853 15.310 1.00 80.81 98 ALA A C 1
ATOM 749 O O . ALA A 1 98 ? 7.949 -15.690 15.273 1.00 80.81 98 ALA A O 1
ATOM 750 N N . ASP A 1 99 ? 6.145 -16.958 14.841 1.00 81.56 99 ASP A N 1
ATOM 751 C CA . ASP A 1 99 ? 6.891 -17.992 14.125 1.00 81.56 99 ASP A CA 1
ATOM 752 C C . ASP A 1 99 ? 7.310 -17.476 12.743 1.00 81.56 99 ASP A C 1
ATOM 754 O O . ASP A 1 99 ? 6.497 -17.351 11.823 1.00 81.56 99 ASP A O 1
ATOM 758 N N . ALA A 1 100 ? 8.601 -17.173 12.598 1.00 78.50 100 ALA A N 1
ATOM 759 C CA . ALA A 1 100 ? 9.170 -16.649 11.364 1.00 78.50 100 ALA A CA 1
ATOM 760 C C . ALA A 1 100 ? 9.020 -17.603 10.167 1.00 78.50 100 ALA A C 1
ATOM 762 O O . ALA A 1 100 ? 9.022 -17.129 9.033 1.00 78.50 100 ALA A O 1
ATOM 763 N N . THR A 1 101 ? 8.863 -18.913 10.389 1.00 81.44 101 THR A N 1
ATOM 764 C CA . THR A 1 101 ? 8.696 -19.892 9.301 1.00 81.44 101 THR A CA 1
ATOM 765 C C . THR A 1 101 ? 7.317 -19.819 8.645 1.00 81.44 101 THR A C 1
ATOM 767 O O . THR A 1 101 ? 7.165 -20.186 7.483 1.00 81.44 101 THR A O 1
ATOM 770 N N . ALA A 1 102 ? 6.327 -19.269 9.352 1.00 86.31 102 ALA A N 1
ATOM 771 C CA . ALA A 1 102 ? 4.970 -19.066 8.853 1.00 86.31 102 ALA A CA 1
ATOM 772 C C . ALA A 1 102 ? 4.766 -17.695 8.173 1.00 86.31 102 ALA A C 1
ATOM 774 O O . ALA A 1 102 ? 3.651 -17.372 7.739 1.00 86.31 102 ALA A O 1
ATOM 775 N N . LEU A 1 103 ? 5.810 -16.864 8.100 1.00 93.00 103 LEU A N 1
ATOM 776 C CA . LEU A 1 103 ? 5.758 -15.503 7.571 1.00 93.00 103 LEU A CA 1
ATOM 777 C C . LEU A 1 103 ? 6.342 -15.421 6.154 1.00 93.00 103 LEU A C 1
ATOM 779 O O . LEU A 1 103 ? 7.315 -16.085 5.810 1.00 93.00 103 LEU A O 1
ATOM 783 N N . HIS A 1 104 ? 5.746 -14.568 5.324 1.00 96.19 104 HIS A N 1
ATOM 784 C CA . HIS A 1 104 ? 6.232 -14.264 3.981 1.00 96.19 104 HIS A CA 1
ATOM 785 C C . HIS A 1 104 ? 7.547 -13.482 4.053 1.00 96.19 104 HIS A C 1
ATOM 787 O O . HIS A 1 104 ? 7.784 -12.734 5.003 1.00 96.19 104 HIS A O 1
ATOM 793 N N . ASP A 1 105 ? 8.374 -13.571 3.009 1.00 96.56 105 ASP A N 1
ATOM 794 C CA . ASP A 1 105 ? 9.654 -12.858 2.924 1.00 96.56 105 ASP A CA 1
ATOM 795 C C . ASP A 1 105 ? 9.515 -11.352 3.233 1.00 96.56 105 ASP A C 1
ATOM 797 O O . ASP A 1 105 ? 10.321 -10.805 3.974 1.00 96.56 105 ASP A O 1
ATOM 801 N N . ALA A 1 106 ? 8.446 -10.694 2.776 1.00 97.56 106 ALA A N 1
ATOM 802 C CA . ALA A 1 106 ? 8.111 -9.299 3.110 1.00 97.56 106 ALA A CA 1
ATOM 803 C C . ALA A 1 106 ? 8.123 -8.990 4.621 1.00 97.56 106 ALA A C 1
ATOM 805 O O . ALA A 1 106 ? 8.560 -7.915 5.046 1.00 97.56 106 ALA A O 1
ATOM 806 N N . ALA A 1 107 ? 7.659 -9.937 5.436 1.00 96.94 107 ALA A N 1
ATOM 807 C CA . ALA A 1 107 ? 7.602 -9.828 6.885 1.00 96.94 107 ALA A CA 1
ATOM 808 C C . ALA A 1 107 ? 8.955 -10.121 7.556 1.00 96.94 107 ALA A C 1
ATOM 810 O O . ALA A 1 107 ? 9.140 -9.755 8.718 1.00 96.94 107 ALA A O 1
ATOM 811 N N . ILE A 1 108 ? 9.902 -10.755 6.845 1.00 95.06 108 ILE A N 1
ATOM 812 C CA . ILE A 1 108 ? 11.136 -11.260 7.457 1.00 95.06 108 ILE A CA 1
ATOM 813 C C . ILE A 1 108 ? 12.464 -10.823 6.841 1.00 95.06 108 ILE A C 1
ATOM 815 O O . ILE A 1 108 ? 13.485 -10.971 7.513 1.00 95.06 108 ILE A O 1
ATOM 819 N N . PHE A 1 109 ? 12.476 -10.278 5.622 1.00 93.81 109 PHE A N 1
ATOM 820 C CA . PHE A 1 109 ? 13.709 -9.881 4.944 1.00 93.81 109 PHE A CA 1
ATOM 821 C C . PHE A 1 109 ? 14.447 -8.814 5.749 1.00 93.81 109 PHE A C 1
ATOM 823 O O . PHE A 1 109 ? 13.836 -7.870 6.243 1.00 93.81 109 PHE A O 1
ATOM 830 N N . GLU A 1 110 ? 15.767 -8.910 5.821 1.00 90.81 110 GLU A N 1
ATOM 831 C CA . GLU A 1 110 ? 16.605 -7.903 6.465 1.00 90.81 110 GLU A CA 1
ATOM 832 C C . GLU A 1 110 ? 17.494 -7.205 5.445 1.00 90.81 110 GLU A C 1
ATOM 834 O O . GLU A 1 110 ? 17.863 -7.765 4.411 1.00 90.81 110 GLU A O 1
ATOM 839 N N . ILE A 1 111 ? 17.858 -5.962 5.745 1.00 86.25 111 ILE A N 1
ATOM 840 C CA . ILE A 1 111 ? 18.908 -5.257 5.021 1.00 86.25 111 ILE A CA 1
ATOM 841 C C . ILE A 1 111 ? 20.153 -5.379 5.877 1.00 86.25 111 ILE A C 1
ATOM 843 O O . ILE A 1 111 ? 20.224 -4.760 6.935 1.00 86.25 111 ILE A O 1
ATOM 847 N N . ASN A 1 112 ? 21.124 -6.173 5.426 1.00 72.31 112 ASN A N 1
ATOM 848 C CA . ASN A 1 112 ? 22.416 -6.266 6.088 1.00 72.31 112 ASN A CA 1
ATOM 849 C C . ASN A 1 112 ? 23.408 -5.324 5.390 1.00 72.31 112 ASN A C 1
ATOM 851 O O . ASN A 1 112 ? 23.898 -5.648 4.310 1.00 72.31 112 ASN A O 1
ATOM 855 N N . PRO A 1 113 ? 23.708 -4.149 5.966 1.00 62.06 113 PRO A N 1
ATOM 856 C CA . PRO A 1 113 ? 24.587 -3.176 5.332 1.00 62.06 113 PRO A CA 1
ATOM 857 C C . PRO A 1 113 ? 26.079 -3.512 5.473 1.00 62.06 113 PRO A C 1
ATOM 859 O O . PRO A 1 113 ? 26.904 -2.694 5.074 1.00 62.06 113 PRO A O 1
ATOM 862 N N . GLY A 1 114 ? 26.459 -4.623 6.123 1.00 61.50 114 GLY A N 1
ATOM 863 C CA . GLY A 1 114 ? 27.871 -4.942 6.380 1.00 61.50 114 GLY A CA 1
ATOM 864 C C . GLY A 1 114 ? 28.644 -3.812 7.083 1.00 61.50 114 GLY A C 1
ATOM 865 O O . GLY A 1 114 ? 29.852 -3.697 6.917 1.00 61.50 114 GLY A O 1
ATOM 866 N N . GLY A 1 115 ? 27.943 -2.931 7.812 1.00 58.28 115 GLY A N 1
ATOM 867 C CA . GLY A 1 115 ? 28.519 -1.783 8.518 1.00 58.28 115 GLY A CA 1
ATOM 868 C C . GLY A 1 115 ? 28.647 -0.461 7.739 1.00 58.28 115 GLY A C 1
ATOM 869 O O . GLY A 1 115 ? 29.084 0.515 8.341 1.00 58.28 115 GLY A O 1
ATOM 870 N N . SER A 1 116 ? 28.249 -0.349 6.459 1.00 63.50 116 SER A N 1
ATOM 871 C CA . SER A 1 116 ? 28.306 0.934 5.717 1.00 63.50 116 SER A CA 1
ATOM 872 C C . SER A 1 116 ? 26.970 1.369 5.098 1.00 63.50 116 SER A C 1
ATOM 874 O O . SER A 1 116 ? 26.184 0.575 4.581 1.00 63.50 116 SER A O 1
ATOM 876 N N . ARG A 1 117 ? 26.707 2.686 5.137 1.00 63.06 117 ARG A N 1
ATOM 877 C CA . ARG A 1 117 ? 25.471 3.299 4.613 1.00 63.06 117 ARG A CA 1
ATOM 878 C C . ARG A 1 117 ? 25.316 3.113 3.100 1.00 63.06 117 ARG A C 1
ATOM 880 O O . ARG A 1 117 ? 24.183 3.005 2.640 1.00 63.06 117 ARG A O 1
ATOM 887 N N . LEU A 1 118 ? 26.420 3.062 2.350 1.00 60.97 118 LEU A N 1
ATOM 888 C CA . LEU A 1 118 ? 26.393 2.856 0.899 1.00 60.97 118 LEU A CA 1
ATOM 889 C C . LEU A 1 118 ? 25.888 1.446 0.559 1.00 60.97 118 LEU A C 1
ATOM 891 O O . LEU A 1 118 ? 24.933 1.306 -0.204 1.00 60.97 118 LEU A O 1
ATOM 895 N N . TYR A 1 119 ? 26.424 0.427 1.235 1.00 76.75 119 TYR A N 1
ATOM 896 C CA . TYR A 1 119 ? 25.980 -0.960 1.067 1.00 76.75 119 TYR A CA 1
ATOM 897 C C . TYR A 1 119 ? 24.512 -1.155 1.467 1.00 76.75 119 TYR A C 1
ATOM 899 O O . TYR A 1 119 ? 23.800 -1.941 0.845 1.00 76.75 119 TYR A O 1
ATOM 907 N N . ALA A 1 120 ? 24.014 -0.393 2.450 1.00 82.06 120 ALA A N 1
ATOM 908 C CA . ALA A 1 120 ? 22.597 -0.415 2.817 1.00 82.06 120 ALA A CA 1
ATOM 909 C C . ALA A 1 120 ? 21.681 -0.046 1.635 1.00 82.06 120 ALA A C 1
ATOM 911 O O . ALA A 1 120 ? 20.703 -0.745 1.369 1.00 82.06 120 ALA A O 1
ATOM 912 N N . LYS A 1 121 ? 21.995 1.050 0.927 1.00 88.38 121 LYS A N 1
ATOM 913 C CA . LYS A 1 121 ? 21.195 1.532 -0.209 1.00 88.38 121 LYS A CA 1
ATOM 914 C C . LYS A 1 121 ? 21.283 0.583 -1.398 1.00 88.38 121 LYS A C 1
ATOM 916 O O . LYS A 1 121 ? 20.271 0.295 -2.031 1.00 88.38 121 LYS A O 1
ATOM 921 N N . GLU A 1 122 ? 22.468 0.066 -1.697 1.00 90.69 122 GLU A N 1
ATOM 922 C CA . GLU A 1 122 ? 22.642 -0.910 -2.775 1.00 90.69 122 GLU A CA 1
ATOM 923 C C . GLU A 1 122 ? 21.848 -2.191 -2.509 1.00 90.69 122 GLU A C 1
ATOM 925 O O . GLU A 1 122 ? 21.166 -2.688 -3.406 1.00 90.69 122 GLU A O 1
ATOM 930 N N . HIS A 1 123 ? 21.841 -2.672 -1.264 1.00 91.31 123 HIS A N 1
ATOM 931 C CA . HIS A 1 123 ? 21.051 -3.835 -0.872 1.00 91.31 123 HIS A CA 1
ATOM 932 C C . HIS A 1 123 ? 19.536 -3.565 -0.948 1.00 91.31 123 HIS A C 1
ATOM 934 O O . HIS A 1 123 ? 18.784 -4.422 -1.418 1.00 91.31 123 HIS A O 1
ATOM 940 N N . MET A 1 124 ? 19.080 -2.357 -0.577 1.00 95.06 124 MET A N 1
ATOM 941 C CA . MET A 1 124 ? 17.694 -1.920 -0.818 1.00 95.06 124 MET A CA 1
ATOM 942 C C . MET A 1 124 ? 17.345 -1.986 -2.305 1.00 95.06 124 MET A C 1
ATOM 944 O O . MET A 1 124 ? 16.360 -2.615 -2.683 1.00 95.06 124 MET A O 1
ATOM 948 N N . LEU A 1 125 ? 18.159 -1.369 -3.162 1.00 95.88 125 LEU A N 1
ATOM 949 C CA . LEU A 1 125 ? 17.914 -1.333 -4.604 1.00 95.88 125 LEU A CA 1
ATOM 950 C C . LEU A 1 125 ? 17.973 -2.731 -5.232 1.00 95.88 125 LEU A C 1
ATOM 952 O O . LEU A 1 125 ? 17.199 -3.019 -6.145 1.00 95.88 125 LEU A O 1
ATOM 956 N N . TYR A 1 126 ? 18.842 -3.614 -4.737 1.00 94.56 126 TYR A N 1
ATOM 957 C CA . TYR A 1 126 ? 18.880 -5.014 -5.146 1.00 94.56 126 TYR A CA 1
ATOM 958 C C . TYR A 1 126 ? 17.565 -5.724 -4.808 1.00 94.56 126 TYR A C 1
ATOM 960 O O . TYR A 1 126 ? 16.913 -6.249 -5.711 1.00 94.56 126 TYR A O 1
ATOM 968 N N . LYS A 1 127 ? 17.122 -5.672 -3.544 1.00 96.44 127 LYS A N 1
ATOM 969 C CA . LYS A 1 127 ? 15.858 -6.295 -3.122 1.00 96.44 127 LYS A CA 1
ATOM 970 C C . LYS A 1 127 ? 14.666 -5.718 -3.885 1.00 96.44 127 LYS A C 1
ATOM 972 O O . LYS A 1 127 ? 13.838 -6.479 -4.376 1.00 96.44 127 LYS A O 1
ATOM 977 N N . ALA A 1 128 ? 14.622 -4.399 -4.066 1.00 97.31 128 ALA A N 1
ATOM 978 C CA . ALA A 1 128 ? 13.577 -3.689 -4.802 1.00 97.31 128 ALA A CA 1
ATOM 979 C C . ALA A 1 128 ? 13.379 -4.189 -6.243 1.00 97.31 128 ALA A C 1
ATOM 981 O O . ALA A 1 128 ? 12.264 -4.187 -6.762 1.00 97.31 128 ALA A O 1
ATOM 982 N N . ARG A 1 129 ? 14.447 -4.638 -6.917 1.00 96.06 129 ARG A N 1
ATOM 983 C CA . ARG A 1 129 ? 14.346 -5.202 -8.276 1.00 96.06 129 ARG A CA 1
ATOM 984 C C . ARG A 1 129 ? 13.558 -6.509 -8.312 1.00 96.06 129 ARG A C 1
ATOM 986 O O . ARG A 1 129 ? 12.987 -6.819 -9.353 1.00 96.06 129 ARG A O 1
ATOM 993 N N . LEU A 1 130 ? 13.531 -7.244 -7.202 1.00 96.94 130 LEU A N 1
ATOM 994 C CA . LEU A 1 130 ? 12.898 -8.557 -7.087 1.00 96.94 130 LEU A CA 1
ATOM 995 C C . LEU A 1 130 ? 11.434 -8.478 -6.638 1.00 96.94 130 LEU A C 1
ATOM 997 O O . LEU A 1 130 ? 10.695 -9.427 -6.863 1.00 96.94 130 LEU A O 1
ATOM 1001 N N . VAL A 1 131 ? 11.022 -7.369 -6.012 1.00 97.75 131 VAL A N 1
ATOM 1002 C CA . VAL A 1 131 ? 9.731 -7.264 -5.299 1.00 97.75 131 VAL A CA 1
ATOM 1003 C C . VAL A 1 131 ? 8.781 -6.195 -5.851 1.00 97.75 131 VAL A C 1
ATOM 1005 O O . VAL A 1 131 ? 7.751 -5.918 -5.245 1.00 97.75 131 VAL A O 1
ATOM 1008 N N . GLY A 1 132 ? 9.126 -5.571 -6.981 1.00 97.25 132 GLY A N 1
ATOM 1009 C CA . GLY A 1 132 ? 8.247 -4.611 -7.656 1.00 97.25 132 GLY A CA 1
ATOM 1010 C C . GLY A 1 132 ? 7.062 -5.275 -8.368 1.00 97.25 132 GLY A C 1
ATOM 1011 O O . GLY A 1 132 ? 6.901 -6.491 -8.349 1.00 97.25 132 GLY A O 1
ATOM 1012 N N . VAL A 1 133 ? 6.272 -4.472 -9.080 1.00 98.38 133 VAL A N 1
ATOM 1013 C CA . VAL A 1 133 ? 5.026 -4.882 -9.767 1.00 98.38 133 VAL A CA 1
ATOM 1014 C C . VAL A 1 133 ? 5.157 -6.169 -10.605 1.00 98.38 133 VAL A C 1
ATOM 1016 O O . VAL A 1 133 ? 4.306 -7.053 -10.547 1.00 98.38 133 VAL A O 1
ATOM 1019 N N . LEU A 1 134 ? 6.255 -6.320 -11.356 1.00 98.12 134 LEU A N 1
ATOM 1020 C CA . LEU A 1 134 ? 6.503 -7.479 -12.235 1.00 98.12 134 LEU A CA 1
ATOM 1021 C C . LEU A 1 134 ? 6.971 -8.757 -11.498 1.00 98.12 134 LEU A C 1
ATOM 1023 O O . LEU A 1 134 ? 7.346 -9.749 -12.140 1.00 98.12 134 LEU A O 1
ATOM 1027 N N . ALA A 1 135 ? 7.000 -8.742 -10.162 1.00 97.62 135 ALA A N 1
ATOM 1028 C CA . ALA A 1 135 ? 7.211 -9.942 -9.356 1.00 97.62 135 ALA A CA 1
ATOM 1029 C C . ALA A 1 135 ? 6.040 -10.924 -9.525 1.00 97.62 135 ALA A C 1
ATOM 1031 O O . ALA A 1 135 ? 6.276 -12.117 -9.701 1.00 97.62 135 ALA A O 1
ATOM 1032 N N . THR A 1 136 ? 4.803 -10.415 -9.597 1.00 97.88 136 THR A N 1
ATOM 1033 C CA . THR A 1 136 ? 3.631 -11.220 -9.974 1.00 97.88 136 THR A CA 1
ATOM 1034 C C . THR A 1 136 ? 3.677 -11.489 -11.479 1.00 97.88 136 THR A C 1
ATOM 1036 O O . THR A 1 136 ? 3.634 -10.551 -12.279 1.00 97.88 136 THR A O 1
ATOM 1039 N N . LYS A 1 137 ? 3.826 -12.761 -11.874 1.00 97.31 137 LYS A N 1
ATOM 1040 C CA . LYS A 1 137 ? 4.023 -13.160 -13.280 1.00 97.31 137 LYS A CA 1
ATOM 1041 C C . LYS A 1 137 ? 2.734 -13.175 -14.079 1.00 97.31 137 LYS A C 1
ATOM 1043 O O . LYS A 1 137 ? 2.706 -12.596 -15.165 1.00 97.31 137 LYS A O 1
ATOM 1048 N N . ASP A 1 138 ? 1.700 -13.777 -13.510 1.00 97.75 138 ASP A N 1
ATOM 1049 C CA . ASP A 1 138 ? 0.358 -13.766 -14.072 1.00 97.75 138 ASP A CA 1
ATOM 1050 C C . ASP A 1 138 ? -0.151 -12.322 -14.203 1.00 97.75 138 ASP A C 1
ATOM 1052 O O . ASP A 1 138 ? -0.007 -11.513 -13.282 1.00 97.75 138 ASP A O 1
ATOM 1056 N N . GLU A 1 139 ? -0.646 -11.967 -15.386 1.00 97.81 139 GLU A N 1
ATOM 1057 C CA . GLU A 1 139 ? -1.054 -10.599 -15.699 1.00 97.81 139 GLU A CA 1
ATOM 1058 C C . GLU A 1 139 ? -2.372 -10.205 -15.036 1.00 97.81 139 GLU A C 1
ATOM 1060 O O . GLU A 1 139 ? -2.472 -9.080 -14.540 1.00 97.81 139 GLU A O 1
ATOM 1065 N N . ASP A 1 140 ? -3.325 -11.128 -14.941 1.00 97.81 140 ASP A N 1
ATOM 1066 C CA . ASP A 1 140 ? -4.637 -10.876 -14.351 1.00 97.81 140 ASP A CA 1
ATOM 1067 C C . ASP A 1 140 ? -4.513 -10.727 -12.833 1.00 97.81 140 ASP A C 1
ATOM 1069 O O . ASP A 1 140 ? -4.995 -9.750 -12.250 1.00 97.81 140 ASP A O 1
ATOM 1073 N N . LEU A 1 141 ? -3.754 -11.619 -12.188 1.00 98.12 141 LEU A N 1
ATOM 1074 C CA . LEU A 1 141 ? -3.449 -11.504 -10.760 1.00 98.12 141 LEU A CA 1
ATOM 1075 C C . LEU A 1 141 ? -2.667 -10.224 -10.458 1.00 98.12 141 LEU A C 1
ATOM 1077 O O . LEU A 1 141 ? -2.940 -9.546 -9.465 1.00 98.12 141 LEU A O 1
ATOM 1081 N N . ARG A 1 142 ? -1.702 -9.858 -11.313 1.00 98.38 142 ARG A N 1
ATOM 1082 C CA . ARG A 1 142 ? -0.945 -8.605 -11.172 1.00 98.38 142 ARG A CA 1
ATOM 1083 C C . ARG A 1 142 ? -1.861 -7.389 -11.296 1.00 98.38 142 ARG A C 1
ATOM 1085 O O . ARG A 1 142 ? -1.742 -6.470 -10.487 1.00 98.38 142 ARG A O 1
ATOM 1092 N N . SER A 1 143 ? -2.773 -7.395 -12.264 1.00 98.44 143 SER A N 1
ATOM 1093 C CA . SER A 1 143 ? -3.753 -6.329 -12.478 1.00 98.44 143 SER A CA 1
ATOM 1094 C C . SER A 1 143 ? -4.639 -6.127 -11.246 1.00 98.44 143 SER A C 1
ATOM 1096 O O . SER A 1 143 ? -4.735 -5.013 -10.721 1.00 98.44 143 SER A O 1
ATOM 1098 N N . LEU A 1 144 ? -5.210 -7.209 -10.709 1.00 98.69 144 LEU A N 1
ATOM 1099 C CA . LEU A 1 144 ? -6.071 -7.156 -9.527 1.00 98.69 144 LEU A CA 1
ATOM 1100 C C . LEU A 1 144 ? -5.310 -6.705 -8.275 1.00 98.69 144 LEU A C 1
ATOM 1102 O O . LEU A 1 144 ? -5.754 -5.789 -7.578 1.00 98.69 144 LEU A O 1
ATOM 1106 N N . ARG A 1 145 ? -4.130 -7.285 -8.012 1.00 98.69 145 ARG A N 1
ATOM 1107 C CA . ARG A 1 145 ? -3.284 -6.907 -6.868 1.00 98.69 145 ARG A CA 1
ATOM 1108 C C . ARG A 1 145 ? -2.917 -5.429 -6.914 1.00 98.69 145 ARG A C 1
ATOM 1110 O O . ARG A 1 145 ? -3.054 -4.739 -5.909 1.00 98.69 145 ARG A O 1
ATOM 1117 N N . GLU A 1 146 ? -2.473 -4.920 -8.059 1.00 98.69 146 GLU A N 1
ATOM 1118 C CA . GLU A 1 146 ? -2.085 -3.513 -8.166 1.00 98.69 146 GLU A CA 1
ATOM 1119 C C . GLU A 1 146 ? -3.289 -2.566 -8.111 1.00 98.69 146 GLU A C 1
ATOM 1121 O O . GLU A 1 146 ? -3.184 -1.507 -7.495 1.00 98.69 146 GLU A O 1
ATOM 1126 N N . THR A 1 147 ? -4.452 -2.966 -8.635 1.00 98.62 147 THR A N 1
ATOM 1127 C CA . THR A 1 147 ? -5.708 -2.212 -8.474 1.00 98.62 147 THR A CA 1
ATOM 1128 C C . THR A 1 147 ? -6.047 -2.011 -6.995 1.00 98.62 147 THR A C 1
ATOM 1130 O O . THR A 1 147 ? -6.300 -0.884 -6.563 1.00 98.62 147 THR A O 1
ATOM 1133 N N . ILE A 1 148 ? -5.973 -3.078 -6.194 1.00 98.81 148 ILE A N 1
ATOM 1134 C CA . ILE A 1 148 ? -6.187 -3.027 -4.740 1.00 98.81 148 ILE A CA 1
ATOM 1135 C C . ILE A 1 148 ? -5.149 -2.120 -4.069 1.00 98.81 148 ILE A C 1
ATOM 1137 O O . ILE A 1 148 ? -5.500 -1.258 -3.263 1.00 98.81 148 ILE A O 1
ATOM 1141 N N . ILE A 1 149 ? -3.867 -2.262 -4.424 1.00 98.75 149 ILE A N 1
ATOM 1142 C CA . ILE A 1 149 ? -2.794 -1.435 -3.858 1.00 98.75 149 ILE A CA 1
ATOM 1143 C C . ILE A 1 149 ? -3.014 0.048 -4.155 1.00 98.75 149 ILE A C 1
ATOM 1145 O O . ILE A 1 149 ? -2.831 0.878 -3.265 1.00 98.75 149 ILE A O 1
ATOM 1149 N N . TYR A 1 1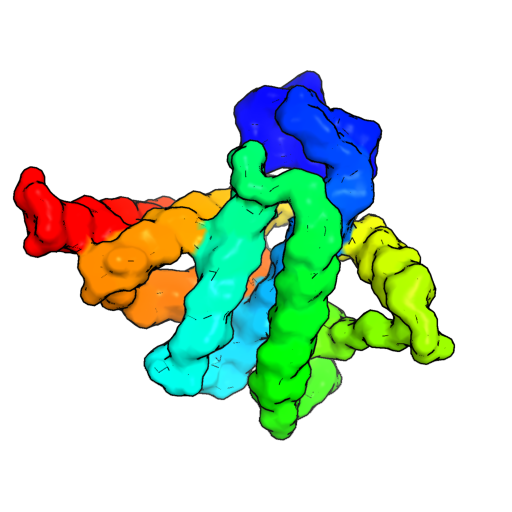50 ? -3.425 0.407 -5.368 1.00 98.69 150 TYR A N 1
ATOM 1150 C CA . TYR A 1 150 ? -3.664 1.804 -5.733 1.00 98.69 150 TYR A CA 1
ATOM 1151 C C . TYR A 1 150 ? -4.896 2.378 -5.040 1.00 98.69 150 TYR A C 1
ATOM 1153 O O . TYR A 1 150 ? -4.833 3.512 -4.562 1.00 98.69 150 TYR A O 1
ATOM 1161 N N . ALA A 1 151 ? -5.957 1.585 -4.874 1.00 98.62 151 ALA A N 1
ATOM 1162 C CA . ALA A 1 151 ? -7.107 1.974 -4.062 1.00 98.62 151 ALA A CA 1
ATOM 1163 C C . ALA A 1 151 ? -6.700 2.242 -2.602 1.00 98.62 151 ALA A C 1
ATOM 1165 O O . ALA A 1 151 ? -7.024 3.292 -2.047 1.00 98.62 151 ALA A O 1
ATOM 1166 N N . VAL A 1 152 ? -5.921 1.341 -1.994 1.00 98.62 152 VAL A N 1
ATOM 1167 C CA . VAL A 1 152 ? -5.422 1.475 -0.614 1.00 98.62 152 VAL A CA 1
ATOM 1168 C C . VAL A 1 152 ? -4.515 2.696 -0.442 1.00 98.62 152 VAL A C 1
ATOM 1170 O O . VAL A 1 152 ? -4.614 3.388 0.571 1.00 98.62 152 VAL A O 1
ATOM 1173 N N . LYS A 1 153 ? -3.674 3.027 -1.429 1.00 98.69 153 LYS A N 1
ATOM 1174 C CA . LYS A 1 153 ? -2.884 4.270 -1.404 1.00 98.69 153 LYS A CA 1
ATOM 1175 C C . LYS A 1 153 ? -3.769 5.518 -1.425 1.00 98.69 153 LYS A C 1
ATOM 1177 O O . LYS A 1 153 ? -3.492 6.460 -0.690 1.00 98.69 153 LYS A O 1
ATOM 1182 N N . GLY A 1 154 ? -4.821 5.522 -2.245 1.00 98.31 154 GLY A N 1
ATOM 1183 C CA . GLY A 1 154 ? -5.797 6.614 -2.285 1.00 98.31 154 GLY A CA 1
ATOM 1184 C C . GLY A 1 154 ? -6.530 6.779 -0.951 1.00 98.31 154 GLY A C 1
ATOM 1185 O O . GLY A 1 154 ? -6.571 7.879 -0.405 1.00 98.31 154 GLY A O 1
ATOM 1186 N N . MET A 1 155 ? -7.015 5.673 -0.375 1.00 98.50 155 MET A N 1
ATOM 1187 C CA . MET A 1 155 ? -7.611 5.661 0.966 1.00 98.50 155 MET A CA 1
ATOM 1188 C C . MET A 1 155 ? -6.659 6.226 2.016 1.00 98.50 155 MET A C 1
ATOM 1190 O O . MET A 1 155 ? -7.064 7.061 2.819 1.00 98.50 155 MET A O 1
ATOM 1194 N N . ALA A 1 156 ? -5.389 5.818 1.991 1.00 98.12 156 ALA A N 1
ATOM 1195 C CA . ALA A 1 156 ? -4.408 6.279 2.962 1.00 98.12 156 ALA A CA 1
ATOM 1196 C C . ALA A 1 156 ? -4.221 7.803 2.955 1.00 98.12 156 ALA A C 1
ATOM 1198 O O . ALA A 1 156 ? -4.061 8.391 4.022 1.00 98.12 156 ALA A O 1
ATOM 1199 N N . ALA A 1 157 ? -4.306 8.445 1.786 1.00 97.56 157 ALA A N 1
ATOM 1200 C CA . ALA A 1 157 ? -4.236 9.900 1.683 1.00 97.56 157 ALA A CA 1
ATOM 1201 C C . ALA A 1 157 ? -5.449 10.596 2.326 1.00 97.56 157 ALA A C 1
ATOM 1203 O O . ALA A 1 157 ? -5.274 11.581 3.042 1.00 97.56 157 ALA A O 1
ATOM 1204 N N . TYR A 1 158 ? -6.666 10.073 2.129 1.00 98.31 158 TYR A N 1
ATOM 1205 C CA . TYR A 1 158 ? -7.860 10.601 2.806 1.00 98.31 158 TYR A CA 1
ATOM 1206 C C . TYR A 1 158 ? -7.786 10.418 4.322 1.00 98.31 158 TYR A C 1
ATOM 1208 O O . TYR A 1 158 ? -8.140 11.320 5.077 1.00 98.31 158 TYR A O 1
ATOM 1216 N N . LEU A 1 159 ? -7.292 9.268 4.777 1.00 98.19 159 LEU A N 1
ATOM 1217 C CA . LEU A 1 159 ? -7.172 8.964 6.200 1.00 98.19 159 LEU A CA 1
ATOM 1218 C C . LEU A 1 159 ? -6.117 9.819 6.896 1.00 98.19 159 LEU A C 1
ATOM 1220 O O . LEU A 1 159 ? -6.364 10.293 8.000 1.00 98.19 159 LEU A O 1
ATOM 1224 N N . ASP A 1 160 ? -4.970 10.061 6.256 1.00 95.50 160 ASP A N 1
ATOM 1225 C CA . ASP A 1 160 ? -3.957 10.974 6.793 1.00 95.50 160 ASP A CA 1
ATOM 1226 C C . ASP A 1 160 ? -4.550 12.380 6.981 1.00 95.50 160 ASP A C 1
ATOM 1228 O O . ASP A 1 160 ? -4.382 12.999 8.031 1.00 95.50 160 ASP A O 1
ATOM 1232 N N . GLN A 1 161 ? -5.343 12.860 6.020 1.00 96.06 161 GLN A N 1
ATOM 1233 C CA . GLN A 1 161 ? -6.058 14.132 6.133 1.00 96.06 161 GLN A CA 1
ATOM 1234 C C . GLN A 1 161 ? -7.112 14.144 7.247 1.00 96.06 161 GLN A C 1
ATOM 1236 O O . GLN A 1 161 ? -7.160 15.100 8.028 1.00 96.06 161 GLN A O 1
ATOM 1241 N N . ALA A 1 162 ? -7.935 13.098 7.344 1.00 97.75 162 ALA A N 1
ATOM 1242 C CA . ALA A 1 162 ? -8.933 12.960 8.402 1.00 97.75 162 ALA A CA 1
ATOM 1243 C C . ALA A 1 162 ? -8.275 12.971 9.791 1.00 97.75 162 ALA A C 1
ATOM 1245 O O . ALA A 1 162 ? -8.732 13.689 10.684 1.00 97.75 162 ALA A O 1
ATOM 1246 N N . LEU A 1 163 ? -7.144 12.275 9.941 1.00 96.38 163 LEU A N 1
ATOM 1247 C CA . LEU A 1 163 ? -6.378 12.221 11.182 1.00 96.38 163 LEU A CA 1
ATOM 1248 C C . LEU A 1 163 ? -5.804 13.592 11.558 1.00 96.38 163 LEU A C 1
ATOM 1250 O O . LEU A 1 163 ? -5.931 14.013 12.707 1.00 96.38 163 LEU A O 1
ATOM 1254 N N . HIS A 1 164 ? -5.260 14.350 10.599 1.00 94.88 164 HIS A N 1
ATOM 1255 C CA . HIS A 1 164 ? -4.844 15.744 10.832 1.00 94.88 164 HIS A CA 1
ATOM 1256 C C . HIS A 1 164 ? -6.023 16.660 11.223 1.00 94.88 164 HIS A C 1
ATOM 1258 O O . HIS A 1 164 ? -5.853 17.653 11.943 1.00 94.88 164 HIS A O 1
ATOM 1264 N N . ALA A 1 165 ? -7.238 16.332 10.784 1.00 96.44 165 ALA A N 1
ATOM 1265 C CA . ALA A 1 165 ? -8.470 16.981 11.219 1.00 96.44 165 ALA A CA 1
ATOM 1266 C C . ALA A 1 165 ? -9.064 16.400 12.518 1.00 96.44 165 ALA A C 1
ATOM 1268 O O . ALA A 1 165 ? -10.048 16.936 13.017 1.00 96.44 165 ALA A O 1
ATOM 1269 N N . GLY A 1 166 ? -8.422 15.403 13.132 1.00 95.81 166 GLY A N 1
ATOM 1270 C CA . GLY A 1 166 ? -8.796 14.857 14.436 1.00 95.81 166 GLY A CA 1
ATOM 1271 C C . GLY A 1 166 ? -9.836 13.737 14.388 1.00 95.81 166 GLY A C 1
ATOM 1272 O O . GLY A 1 166 ? -10.484 13.490 15.403 1.00 95.81 166 GLY A O 1
ATOM 1273 N N . LYS A 1 167 ? -10.019 13.070 13.241 1.00 97.25 167 LYS A N 1
ATOM 1274 C CA . LYS A 1 167 ? -10.874 11.881 13.115 1.00 97.25 167 LYS A CA 1
ATOM 1275 C C . LYS A 1 167 ? -10.091 10.681 12.606 1.00 97.25 167 LYS A C 1
ATOM 1277 O O . LYS A 1 167 ? -9.260 10.804 11.715 1.00 97.25 167 LYS A O 1
ATOM 1282 N N . GLU A 1 168 ? -10.418 9.509 13.127 1.00 96.88 168 GLU A N 1
ATOM 1283 C CA . GLU A 1 168 ? -9.880 8.237 12.661 1.00 96.88 168 GLU A CA 1
ATOM 1284 C C . GLU A 1 168 ? -10.939 7.138 12.733 1.00 96.88 168 GLU A C 1
ATOM 1286 O O . GLU A 1 168 ? -11.920 7.257 13.468 1.00 96.88 168 GLU A O 1
ATOM 1291 N N . ASP A 1 169 ? -10.733 6.074 11.958 1.00 97.56 169 ASP A N 1
ATOM 1292 C CA . ASP A 1 169 ? -11.593 4.895 11.949 1.00 97.56 169 ASP A CA 1
ATOM 1293 C C . ASP A 1 169 ? -10.735 3.626 11.823 1.00 97.56 169 ASP A C 1
ATOM 1295 O O . ASP A 1 169 ? -10.143 3.332 10.777 1.00 97.56 169 ASP A O 1
ATOM 1299 N N . PHE A 1 170 ? -10.683 2.850 12.909 1.00 97.62 170 PHE A N 1
ATOM 1300 C CA . PHE A 1 170 ? -9.901 1.617 12.975 1.00 97.62 170 PHE A CA 1
ATOM 1301 C C . PHE A 1 170 ? -10.427 0.509 12.058 1.00 97.62 170 PHE A C 1
ATOM 1303 O O . PHE A 1 170 ? -9.652 -0.375 11.690 1.00 97.62 170 PHE A O 1
ATOM 1310 N N . GLN A 1 171 ? -11.694 0.550 11.631 1.00 98.19 171 GLN A N 1
ATOM 1311 C CA . GLN A 1 171 ? -12.213 -0.407 10.653 1.00 98.19 171 GLN A CA 1
ATOM 1312 C C . GLN A 1 171 ? -11.550 -0.208 9.290 1.00 98.19 171 GLN A C 1
ATOM 1314 O O 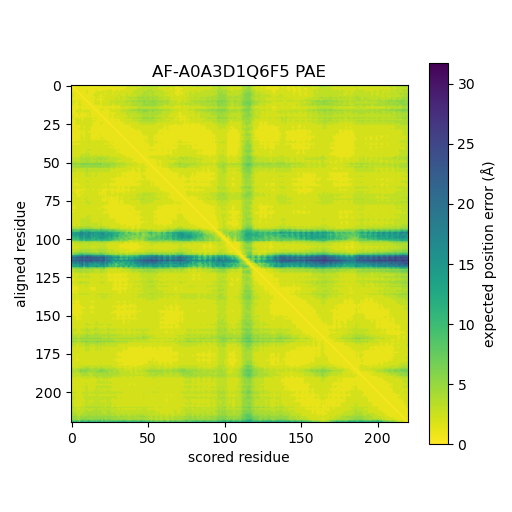. GLN A 1 171 ? -11.243 -1.187 8.609 1.00 98.19 171 GLN A O 1
ATOM 1319 N N . ILE A 1 172 ? -11.293 1.044 8.899 1.00 98.44 172 ILE A N 1
ATOM 1320 C CA . ILE A 1 172 ? -10.625 1.349 7.630 1.00 98.44 172 ILE A CA 1
ATOM 1321 C C . ILE A 1 172 ? -9.147 0.949 7.707 1.00 98.44 172 ILE A C 1
ATOM 1323 O O . ILE A 1 172 ? -8.623 0.354 6.767 1.00 98.44 172 ILE A O 1
ATOM 1327 N N . TYR A 1 173 ? -8.484 1.175 8.844 1.00 98.38 173 TYR A N 1
ATOM 1328 C CA . TYR A 1 173 ? -7.112 0.697 9.058 1.00 98.38 173 TYR A CA 1
ATOM 1329 C C . TYR A 1 173 ? -7.017 -0.831 9.005 1.00 98.38 173 TYR A C 1
ATOM 1331 O O . TYR A 1 173 ? -6.144 -1.365 8.321 1.00 98.38 173 TYR A O 1
ATOM 1339 N N . ALA A 1 174 ? -7.932 -1.543 9.670 1.00 98.62 174 ALA A N 1
ATOM 1340 C CA . ALA A 1 174 ? -7.986 -3.002 9.625 1.00 98.62 174 ALA A CA 1
ATOM 1341 C C . ALA A 1 174 ? -8.122 -3.516 8.184 1.00 98.62 174 ALA A C 1
ATOM 1343 O O . ALA A 1 174 ? -7.399 -4.429 7.784 1.00 98.62 174 ALA A O 1
ATOM 1344 N N . PHE A 1 175 ? -8.976 -2.877 7.379 1.00 98.81 175 PHE A N 1
ATOM 1345 C CA . PHE A 1 175 ? -9.128 -3.216 5.968 1.00 98.81 175 PHE A CA 1
ATOM 1346 C C . PHE A 1 175 ? -7.865 -2.946 5.141 1.00 98.81 175 PHE A C 1
ATOM 1348 O O . PHE A 1 175 ? -7.496 -3.764 4.302 1.00 98.81 175 PHE A O 1
ATOM 1355 N N . ILE A 1 176 ? -7.162 -1.836 5.387 1.00 98.81 176 ILE A N 1
ATOM 1356 C CA . ILE A 1 176 ? -5.881 -1.554 4.724 1.00 98.81 176 ILE A CA 1
ATOM 1357 C C . ILE A 1 176 ? -4.886 -2.694 4.971 1.00 98.81 176 ILE A C 1
ATOM 1359 O O . ILE A 1 176 ? -4.235 -3.150 4.029 1.00 98.81 17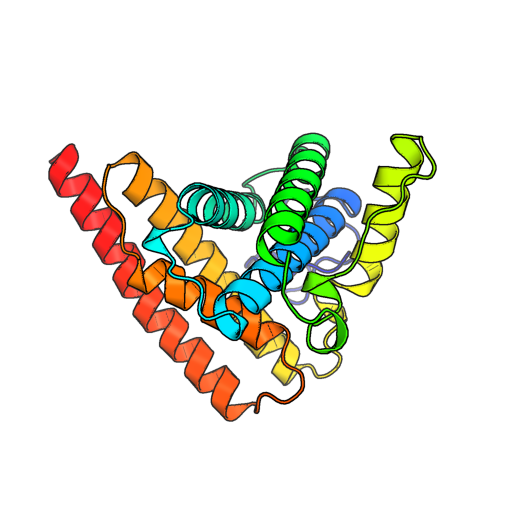6 ILE A O 1
ATOM 1363 N N . TYR A 1 177 ? -4.789 -3.195 6.205 1.00 98.81 177 TYR A N 1
ATOM 1364 C CA . TYR A 1 177 ? -3.928 -4.337 6.511 1.00 98.81 177 TYR A CA 1
ATOM 1365 C C . TYR A 1 177 ? -4.412 -5.636 5.850 1.00 98.81 177 TYR A C 1
ATOM 1367 O O . TYR A 1 177 ? -3.597 -6.355 5.275 1.00 98.81 177 TYR A O 1
ATOM 1375 N N . GLU A 1 178 ? -5.716 -5.921 5.867 1.00 98.69 178 GLU A N 1
ATOM 1376 C CA . GLU A 1 178 ? -6.307 -7.067 5.159 1.00 98.69 178 GLU A CA 1
ATOM 1377 C C . GLU A 1 178 ? -5.931 -7.051 3.669 1.00 98.69 178 GLU A C 1
ATOM 1379 O O . GLU A 1 178 ? -5.353 -8.011 3.155 1.00 98.69 178 GLU A O 1
ATOM 1384 N N . ALA A 1 179 ? -6.180 -5.927 2.994 1.00 98.81 179 ALA A N 1
ATOM 1385 C CA . ALA A 1 179 ? -5.936 -5.759 1.570 1.00 98.81 179 ALA A CA 1
ATOM 1386 C C . ALA A 1 179 ? -4.447 -5.892 1.217 1.00 98.81 179 ALA A C 1
ATOM 1388 O O . ALA A 1 179 ? -4.079 -6.609 0.285 1.00 98.81 179 ALA A O 1
ATOM 1389 N N . LEU A 1 180 ? -3.565 -5.243 1.985 1.00 98.81 180 LEU A N 1
ATOM 1390 C CA . LEU A 1 180 ? -2.119 -5.328 1.779 1.00 98.81 180 LEU A CA 1
ATOM 1391 C C . LEU A 1 180 ? -1.596 -6.756 1.961 1.00 98.81 180 LEU A C 1
ATOM 1393 O O . LEU A 1 180 ? -0.806 -7.216 1.131 1.00 98.81 180 LEU A O 1
ATOM 1397 N N . ALA A 1 181 ? -2.041 -7.453 3.011 1.00 98.56 181 ALA A N 1
ATOM 1398 C CA . ALA A 1 181 ? -1.640 -8.826 3.296 1.00 98.56 181 ALA A CA 1
ATOM 1399 C C . ALA A 1 181 ? -2.111 -9.797 2.205 1.00 98.56 181 ALA A C 1
ATOM 1401 O O . ALA A 1 181 ? -1.323 -10.628 1.757 1.00 98.56 181 ALA A O 1
ATOM 1402 N N . ALA A 1 182 ? -3.349 -9.650 1.724 1.00 98.50 182 ALA A N 1
ATOM 1403 C CA . ALA A 1 182 ? -3.905 -10.473 0.651 1.00 98.50 182 ALA A CA 1
ATOM 1404 C C . ALA A 1 182 ? -3.096 -10.370 -0.653 1.00 98.50 182 ALA A C 1
ATOM 1406 O O . ALA A 1 182 ? -2.925 -11.355 -1.364 1.00 98.50 182 ALA A O 1
ATOM 1407 N N . THR A 1 183 ? -2.500 -9.208 -0.950 1.00 98.38 183 THR A N 1
ATOM 1408 C CA . THR A 1 183 ? -1.646 -9.060 -2.145 1.00 98.38 183 THR A CA 1
ATOM 1409 C C . THR A 1 183 ? -0.277 -9.753 -2.055 1.00 98.38 183 THR A C 1
ATOM 1411 O O . THR A 1 183 ? 0.495 -9.671 -3.013 1.00 98.38 183 THR A O 1
ATOM 1414 N N . LEU A 1 184 ? 0.052 -10.383 -0.920 1.00 97.31 184 LEU A N 1
ATOM 1415 C CA . LEU A 1 184 ? 1.208 -11.276 -0.758 1.00 97.31 184 LEU A CA 1
ATOM 1416 C C . LEU A 1 184 ? 0.830 -12.760 -0.797 1.00 97.31 184 LEU A C 1
ATOM 1418 O O . LEU A 1 184 ? 1.722 -13.603 -0.795 1.00 97.31 184 LEU A O 1
ATOM 1422 N N . ASP A 1 185 ? -0.459 -13.089 -0.751 1.00 96.00 185 ASP A N 1
ATOM 1423 C CA . ASP A 1 185 ? -0.907 -14.474 -0.716 1.00 96.00 185 ASP A CA 1
ATOM 1424 C C . ASP A 1 185 ? -0.995 -15.020 -2.142 1.00 96.00 185 ASP A C 1
ATOM 1426 O O . ASP A 1 185 ? -1.821 -14.574 -2.933 1.00 96.00 185 ASP A O 1
ATOM 1430 N N . ASP A 1 186 ? -0.119 -15.959 -2.497 1.00 93.81 186 ASP A N 1
ATOM 1431 C CA . ASP A 1 186 ? -0.142 -16.635 -3.801 1.00 93.81 186 ASP A CA 1
ATOM 1432 C C . ASP A 1 186 ? -1.180 -17.767 -3.873 1.00 93.81 186 ASP A C 1
ATOM 1434 O O . ASP A 1 186 ? -1.392 -18.328 -4.945 1.00 93.81 186 ASP A O 1
ATOM 1438 N N . CYS A 1 187 ? -1.852 -18.089 -2.762 1.00 94.62 187 CYS A N 1
ATOM 1439 C CA . CYS A 1 187 ? -2.955 -19.050 -2.726 1.00 94.62 187 CYS A CA 1
ATOM 1440 C C . CYS A 1 187 ? -4.332 -18.393 -2.922 1.00 94.62 187 CYS A C 1
ATOM 1442 O O . CYS A 1 187 ? -5.324 -19.112 -3.044 1.00 94.62 187 CYS A O 1
ATOM 1444 N N . ILE A 1 188 ? -4.413 -17.057 -2.935 1.00 95.56 188 ILE A N 1
ATOM 1445 C CA . ILE A 1 188 ? -5.675 -16.336 -3.136 1.00 95.56 188 ILE A CA 1
ATOM 1446 C C . ILE A 1 188 ? -6.199 -16.546 -4.561 1.00 95.56 188 ILE A C 1
ATOM 1448 O O . ILE A 1 188 ? -5.439 -16.492 -5.531 1.00 95.56 188 ILE A O 1
ATOM 1452 N N . SER A 1 189 ? -7.504 -16.774 -4.699 1.00 97.06 189 SER A N 1
ATOM 1453 C CA . SER A 1 189 ? -8.119 -16.947 -6.013 1.00 97.06 189 SER A CA 1
ATOM 1454 C C . SER A 1 189 ? -8.346 -15.607 -6.723 1.00 97.06 189 SER A C 1
ATOM 1456 O O . SER A 1 189 ? -8.414 -14.544 -6.098 1.00 97.06 189 SER A O 1
ATOM 1458 N N . SER A 1 190 ? -8.505 -15.649 -8.048 1.00 96.56 190 SER A N 1
ATOM 1459 C CA . SER A 1 190 ? -8.888 -14.467 -8.831 1.00 96.56 190 SER A CA 1
ATOM 1460 C C . SER A 1 190 ? -10.245 -13.904 -8.395 1.00 96.56 190 SER A C 1
ATOM 1462 O O . SER A 1 190 ? -10.387 -12.686 -8.307 1.00 96.56 190 SER A O 1
ATOM 1464 N N . ASP A 1 191 ? -11.213 -14.765 -8.067 1.00 98.00 191 ASP A N 1
ATOM 1465 C CA . ASP A 1 191 ? -12.544 -14.349 -7.605 1.00 98.00 191 ASP A CA 1
ATOM 1466 C C . ASP A 1 191 ? -12.465 -13.614 -6.260 1.00 98.00 191 ASP A C 1
ATOM 1468 O O . ASP A 1 191 ? -13.089 -12.564 -6.084 1.00 98.00 191 ASP A O 1
ATOM 1472 N N . ASP A 1 192 ? -11.627 -14.098 -5.339 1.00 98.31 192 ASP A N 1
ATOM 1473 C CA . ASP A 1 192 ? -11.386 -13.434 -4.054 1.00 98.31 192 ASP A CA 1
ATOM 1474 C C . ASP A 1 192 ? -10.700 -12.074 -4.241 1.00 98.31 192 ASP A C 1
ATOM 1476 O O . ASP A 1 192 ? -11.038 -11.102 -3.563 1.00 98.31 192 ASP A O 1
ATOM 1480 N N . LEU A 1 193 ? -9.763 -11.965 -5.187 1.00 98.44 193 LEU A N 1
ATOM 1481 C CA . LEU A 1 193 ? -9.126 -10.691 -5.524 1.00 98.44 193 LEU A CA 1
ATOM 1482 C C . LEU A 1 193 ? -10.108 -9.704 -6.168 1.00 98.44 193 LEU A C 1
ATOM 1484 O O . LEU A 1 193 ? -10.059 -8.513 -5.859 1.00 98.44 193 LEU A O 1
ATOM 1488 N N . VAL A 1 194 ? -11.022 -10.169 -7.024 1.00 98.69 194 VAL A N 1
ATOM 1489 C CA . VAL A 1 194 ? -12.108 -9.337 -7.571 1.00 98.69 194 VAL A CA 1
ATOM 1490 C C . VAL A 1 194 ? -13.017 -8.847 -6.445 1.00 98.69 194 VAL A C 1
ATOM 1492 O O . VAL A 1 194 ? -13.302 -7.649 -6.359 1.00 98.69 194 VAL A O 1
ATOM 1495 N N . ALA A 1 195 ? -13.426 -9.737 -5.539 1.00 98.69 195 ALA A N 1
ATOM 1496 C CA . ALA A 1 195 ? -14.230 -9.374 -4.377 1.00 98.69 195 ALA A CA 1
ATOM 1497 C C . ALA A 1 195 ? -13.509 -8.346 -3.486 1.00 98.69 195 ALA A C 1
ATOM 1499 O O . ALA A 1 195 ? -14.109 -7.357 -3.058 1.00 98.69 195 ALA A O 1
ATOM 1500 N N . LEU A 1 196 ? -12.204 -8.516 -3.264 1.00 98.75 196 LEU A N 1
ATOM 1501 C CA . LEU A 1 196 ? -11.380 -7.588 -2.491 1.00 98.75 196 LEU A CA 1
ATOM 1502 C C . LEU A 1 196 ? -11.199 -6.228 -3.188 1.00 98.75 196 LEU A C 1
ATOM 1504 O O . LEU A 1 196 ? -11.159 -5.190 -2.520 1.00 98.75 196 LEU A O 1
ATOM 1508 N N . ALA A 1 197 ? -11.131 -6.197 -4.519 1.00 98.50 197 ALA A N 1
ATOM 1509 C CA . ALA A 1 197 ? -11.104 -4.955 -5.289 1.00 98.50 197 ALA A CA 1
ATOM 1510 C C . ALA A 1 197 ? -12.428 -4.181 -5.156 1.00 98.50 197 ALA A C 1
ATOM 1512 O O . ALA A 1 197 ? -12.413 -2.973 -4.919 1.00 98.50 197 ALA A O 1
ATOM 1513 N N . LEU A 1 198 ? -13.574 -4.868 -5.208 1.00 98.50 198 LEU A N 1
ATOM 1514 C CA . LEU A 1 198 ? -14.885 -4.255 -4.955 1.00 98.50 198 LEU A CA 1
ATOM 1515 C C . LEU A 1 198 ? -15.003 -3.743 -3.513 1.00 98.50 198 LEU A C 1
ATOM 1517 O O . LEU A 1 198 ? -15.415 -2.602 -3.293 1.00 98.50 198 LEU A O 1
ATOM 1521 N N . LYS A 1 199 ? -14.559 -4.541 -2.535 1.00 98.69 199 LYS A N 1
ATOM 1522 C CA . LYS A 1 199 ? -14.502 -4.145 -1.120 1.00 98.69 199 LYS A CA 1
ATOM 1523 C C . LYS A 1 199 ? -13.601 -2.922 -0.916 1.00 98.69 199 LYS A C 1
ATOM 1525 O O . LYS A 1 199 ? -13.932 -2.036 -0.134 1.00 98.69 199 LYS A O 1
ATOM 1530 N N . SER A 1 200 ? -12.514 -2.803 -1.680 1.00 98.50 200 SER A N 1
ATOM 1531 C CA . SER A 1 200 ? -11.660 -1.607 -1.676 1.00 98.50 200 SER A CA 1
ATOM 1532 C C . SER A 1 200 ? -12.412 -0.349 -2.126 1.00 98.50 200 SER A C 1
ATOM 1534 O O . SER A 1 200 ? -12.165 0.725 -1.582 1.00 98.50 200 SER A O 1
ATOM 1536 N N . GLY A 1 201 ? -13.359 -0.468 -3.062 1.00 97.88 201 GLY A N 1
ATOM 1537 C CA . GLY A 1 201 ? -14.266 0.621 -3.440 1.00 97.88 201 GLY A CA 1
ATOM 1538 C C . GLY A 1 201 ? -15.197 1.045 -2.299 1.00 97.88 201 GLY A C 1
ATOM 1539 O O . GLY A 1 201 ? -15.325 2.237 -2.022 1.00 97.88 201 GLY A O 1
ATOM 1540 N N . GLU A 1 202 ? -15.791 0.082 -1.587 1.00 98.50 202 GLU A N 1
ATOM 1541 C CA . GLU A 1 202 ? -16.635 0.346 -0.410 1.00 98.50 202 GLU A CA 1
ATOM 1542 C C . GLU A 1 202 ? -15.863 1.104 0.680 1.00 98.50 202 GLU A C 1
ATOM 1544 O O . GLU A 1 202 ? -16.324 2.126 1.191 1.00 98.50 202 GLU A O 1
ATOM 1549 N N . TYR A 1 203 ? -14.658 0.643 1.019 1.00 98.75 203 TYR A N 1
ATOM 1550 C CA . TYR A 1 203 ? -13.818 1.316 2.010 1.00 98.75 203 TYR A CA 1
ATOM 1551 C C . TYR A 1 203 ? -13.264 2.654 1.507 1.00 98.75 203 TYR A C 1
ATOM 1553 O O . TYR A 1 203 ? -13.076 3.570 2.308 1.00 98.75 203 TYR A O 1
ATOM 1561 N N . GLY A 1 204 ? -13.096 2.815 0.192 1.00 98.50 204 GLY A N 1
ATOM 1562 C CA . GLY A 1 204 ? -12.826 4.105 -0.439 1.00 98.50 204 GLY A CA 1
ATOM 1563 C C . GLY A 1 204 ? -13.919 5.131 -0.145 1.00 98.50 204 GLY A C 1
ATOM 1564 O O . GLY A 1 204 ? -13.614 6.250 0.268 1.00 98.50 204 GLY A O 1
ATOM 1565 N N . LEU A 1 205 ? -15.193 4.740 -0.271 1.00 98.38 205 LEU A N 1
ATOM 1566 C CA . LEU A 1 205 ? -16.330 5.593 0.096 1.00 98.38 205 LEU A CA 1
ATOM 1567 C C . LEU A 1 205 ? -16.315 5.947 1.588 1.00 98.38 205 LEU A C 1
ATOM 1569 O O . LEU A 1 205 ? -16.528 7.107 1.936 1.00 98.38 205 LEU A O 1
ATOM 1573 N N . LYS A 1 206 ? -16.011 4.983 2.468 1.00 98.62 206 LYS A N 1
ATOM 1574 C CA . LYS A 1 206 ? -15.895 5.234 3.916 1.00 98.62 206 LYS A CA 1
ATOM 1575 C C . LYS A 1 206 ? -14.774 6.221 4.241 1.00 98.62 206 LYS A C 1
ATOM 1577 O O . LYS A 1 206 ? -14.985 7.133 5.033 1.00 98.62 206 LYS A O 1
ATOM 1582 N N . ALA A 1 207 ? -13.612 6.090 3.600 1.00 98.62 207 ALA A N 1
ATOM 1583 C CA . ALA A 1 207 ? -12.491 7.008 3.792 1.00 98.62 207 ALA A CA 1
ATOM 1584 C C . ALA A 1 207 ? -12.833 8.435 3.327 1.00 98.62 207 ALA A C 1
ATOM 1586 O O . ALA A 1 207 ? -12.531 9.396 4.034 1.00 98.62 207 ALA A O 1
ATOM 1587 N N . MET A 1 208 ? -13.514 8.575 2.183 1.00 98.56 208 MET A N 1
ATOM 1588 C CA . MET A 1 208 ? -13.999 9.873 1.696 1.00 98.56 208 MET A CA 1
ATOM 1589 C C . MET A 1 208 ? -15.045 10.488 2.635 1.00 98.56 208 MET A C 1
ATOM 1591 O O . MET A 1 208 ? -14.962 11.671 2.955 1.00 98.56 208 MET A O 1
ATOM 1595 N N . ALA A 1 209 ? -15.993 9.689 3.130 1.00 98.5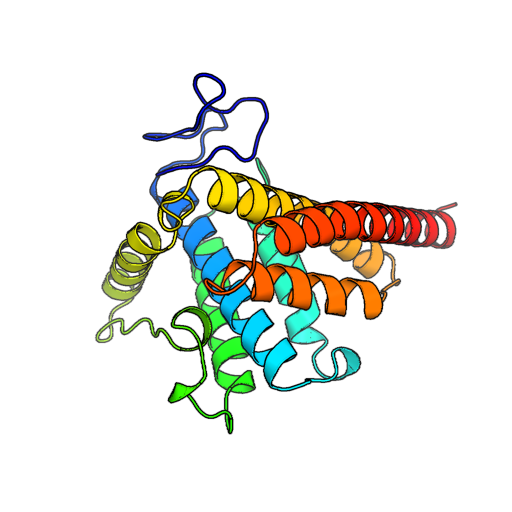6 209 ALA A N 1
ATOM 1596 C CA . ALA A 1 209 ? -16.977 10.152 4.105 1.00 98.56 209 ALA A CA 1
ATOM 1597 C C . ALA A 1 209 ? -16.315 10.593 5.421 1.00 98.56 209 ALA A C 1
ATOM 1599 O O . ALA A 1 209 ? -16.724 11.588 6.011 1.00 98.56 209 ALA A O 1
ATOM 1600 N N . LEU A 1 210 ? -15.274 9.888 5.876 1.00 98.56 210 LEU A N 1
ATOM 1601 C CA . LEU A 1 210 ? -14.555 10.243 7.097 1.00 98.56 210 LEU A CA 1
ATOM 1602 C C . LEU A 1 210 ? -13.836 11.591 6.964 1.00 98.56 210 LEU A C 1
ATOM 1604 O O . LEU A 1 210 ? -13.937 12.413 7.874 1.00 98.56 210 LEU A O 1
ATOM 1608 N N . VAL A 1 211 ? -13.128 11.836 5.853 1.00 98.12 211 VAL A N 1
ATOM 1609 C CA . VAL A 1 211 ? -12.433 13.120 5.645 1.00 98.12 211 VAL A CA 1
ATOM 1610 C C . VAL A 1 211 ? -13.418 14.276 5.462 1.00 98.12 211 VAL A C 1
ATOM 1612 O O . VAL A 1 211 ? -13.209 15.329 6.061 1.00 98.12 211 VAL A O 1
ATOM 1615 N N . ASP A 1 212 ? -14.529 14.068 4.746 1.00 98.31 212 ASP A N 1
ATOM 1616 C CA . ASP A 1 212 ? -15.619 15.048 4.634 1.00 98.31 212 ASP A CA 1
ATOM 1617 C C . ASP A 1 212 ? -16.169 15.422 6.016 1.00 98.31 212 ASP A C 1
ATOM 1619 O O . ASP A 1 212 ? -16.168 16.590 6.410 1.00 98.31 212 ASP A O 1
ATOM 1623 N N . GLN A 1 213 ? -16.520 14.419 6.823 1.00 98.06 213 GLN A N 1
ATOM 1624 C CA . GLN A 1 213 ? -16.979 14.626 8.192 1.00 98.06 213 GLN A CA 1
ATOM 1625 C C . GLN A 1 213 ? -15.927 15.291 9.084 1.00 98.06 213 GLN A C 1
ATOM 1627 O O . GLN A 1 213 ? -16.288 15.963 10.052 1.00 98.06 213 GLN A O 1
ATOM 1632 N N . ALA A 1 214 ? -14.637 15.030 8.868 1.00 97.81 214 ALA A N 1
ATOM 1633 C CA . ALA A 1 214 ? -13.563 15.620 9.660 1.00 97.81 214 ALA A CA 1
ATOM 1634 C C . ALA A 1 214 ? -13.397 17.105 9.332 1.00 97.81 214 ALA A C 1
ATOM 1636 O O . ALA A 1 214 ? -13.253 17.925 10.238 1.00 97.81 214 ALA A O 1
ATOM 1637 N N . TYR A 1 215 ? -13.456 17.455 8.049 1.00 97.88 215 TYR A N 1
ATOM 1638 C CA . TYR A 1 215 ? -13.278 18.824 7.585 1.00 97.88 215 TYR A CA 1
ATOM 1639 C C . TYR A 1 215 ? -14.499 19.690 7.864 1.00 97.88 215 TYR A C 1
ATOM 1641 O O . TYR A 1 215 ? -14.328 20.762 8.436 1.00 97.88 215 TYR A O 1
ATOM 1649 N N . THR A 1 216 ? -15.709 19.212 7.578 1.00 97.56 216 THR A N 1
ATOM 1650 C CA . THR A 1 216 ? -16.952 19.939 7.898 1.00 97.56 216 THR A CA 1
ATOM 1651 C C . THR A 1 216 ? -17.070 20.216 9.399 1.00 97.56 216 THR A C 1
ATOM 1653 O O . THR A 1 216 ? -17.331 21.340 9.818 1.00 97.56 216 THR A O 1
ATOM 1656 N N . ALA A 1 217 ? -16.761 19.227 10.246 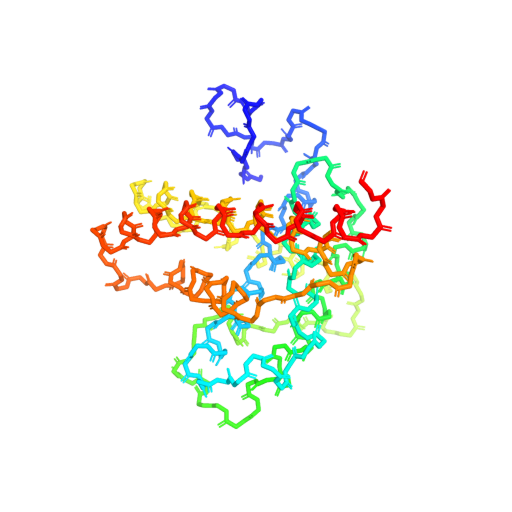1.00 96.56 217 ALA A N 1
ATOM 1657 C CA . ALA A 1 217 ? -16.783 19.411 11.698 1.00 96.56 217 ALA A CA 1
ATOM 1658 C C . ALA A 1 217 ? -15.726 20.407 12.211 1.00 96.56 217 ALA A C 1
ATOM 1660 O O . ALA A 1 217 ? -15.941 21.039 13.244 1.00 96.56 217 ALA A O 1
ATOM 1661 N N . LYS A 1 218 ? -14.577 20.525 11.533 1.00 96.81 218 LYS A N 1
ATOM 1662 C CA . LYS A 1 218 ? -13.452 21.357 11.986 1.00 96.81 218 LYS A CA 1
ATOM 1663 C C . LYS A 1 218 ? -13.453 22.764 11.388 1.00 96.81 218 LYS A C 1
ATOM 1665 O O . LYS A 1 218 ? -12.980 23.687 12.049 1.00 96.81 218 LYS A O 1
ATOM 1670 N N . TYR A 1 219 ? -13.937 22.923 10.159 1.00 96.12 219 TYR A N 1
ATOM 1671 C CA . TYR A 1 219 ? -13.757 24.138 9.361 1.00 96.12 219 TYR A CA 1
ATOM 1672 C C . TYR A 1 219 ? -15.059 24.773 8.850 1.00 96.12 219 TYR A C 1
ATOM 1674 O O . TYR A 1 219 ? -15.001 25.935 8.449 1.00 96.12 219 TYR A O 1
ATOM 1682 N N . GLY A 1 220 ? -16.205 24.081 8.924 1.00 84.88 220 GLY A N 1
ATOM 1683 C CA . GLY 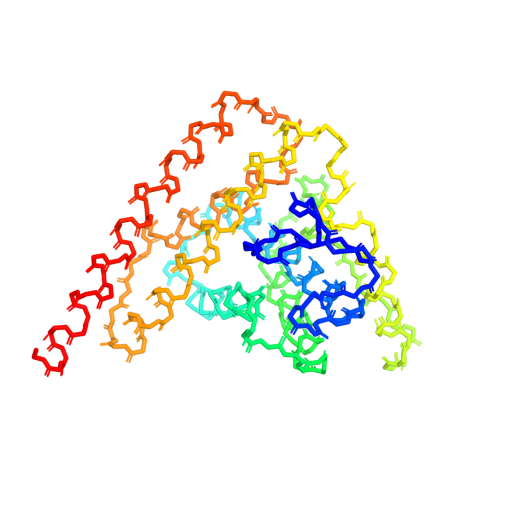A 1 220 ? -17.499 24.565 8.421 1.00 84.88 220 GLY A CA 1
ATOM 1684 C C . GLY A 1 220 ? -17.770 24.108 7.000 1.00 84.88 220 GLY A C 1
ATOM 1685 O O . GLY A 1 220 ? -17.565 24.927 6.080 1.00 84.88 220 GLY A O 1
#

Radius of gyration: 16.97 Å; Cα contacts (8 Å, |Δi|>4): 283; chains: 1; bounding box: 46×44×44 Å

Foldseek 3Di:
DWDQLDCQAVVNGTDDQAGPLGAGLLNLLLLLLLLLLLLLLLQLCVVVVPQLVVPVVNLLLSLVSLLCSDRPNDRDSVVSLVSSVVSLVVLVVSCVVPDPVPGDCSSPPDQDQVPDPVSSSVSSSVVSVCRGLCVPPDPLLSVLLVLLSSLLSLLSVLQNLLVVLPDHDVVLSNLSSVSSNVNRDPPDDSVNSVVNSVVSVVSSVVSNVSSVVSCVVRPD

Solvent-accessible surface area (backbone atoms only — not comparable to full-atom values): 11925 Å² total; per-residue (Å²): 76,69,50,54,95,50,89,73,21,43,90,77,71,38,17,49,70,52,36,80,90,65,48,44,38,67,48,50,26,49,44,30,39,37,53,37,37,49,27,12,37,18,37,49,36,58,77,66,66,54,62,66,87,79,37,58,72,57,54,54,49,50,28,50,57,39,32,46,58,42,87,94,59,60,86,56,54,68,60,50,55,51,49,39,54,51,47,49,52,54,32,56,60,69,45,63,92,55,67,68,88,82,49,56,63,52,52,64,71,78,85,80,29,88,89,39,76,67,47,37,52,53,48,49,52,55,53,12,72,62,56,29,69,79,55,48,76,55,64,68,61,32,51,42,41,50,52,37,50,53,45,47,28,54,32,22,44,34,43,53,52,9,44,79,50,73,36,86,58,67,70,58,53,51,47,49,28,50,56,40,24,53,65,71,46,88,82,63,50,72,68,58,41,51,51,50,39,54,50,42,51,56,49,38,52,51,28,51,51,46,27,50,55,15,46,46,74,72,73,104

Nearest PDB structures (foldseek):
  8cns-assembly1_A  TM=9.282E-01  e=1.239E-13  Methanothermococcus thermolithotrophicus DSM 2095
  1upx-assembly1_A  TM=9.349E-01  e=9.716E-13  Desulfovibrio desulfuricans
  1e1d-assembly1_A  TM=8.914E-01  e=8.616E-11  Nitratidesulfovibrio vulgaris
  1oa1-assembly1_A  TM=8.494E-01  e=3.611E-11  Nitratidesulfovibrio vulgaris
  7de4-assembly1_A  TM=8.471E-01  e=1.137E-07  Escherichia coli K-12

Secondary structure (DSSP, 8-state):
--B--STT-GGGT-BSSS-TTS--HHHHHHHHHHHHHHHHHHHHHHHTT--GGG-HHHHHHHHHHHHTTSTTT---HHHHHHHHHHHHHHHHHHTTTS-GGGS-HHHH-----TT-HHHHHHHHHHHHHHHSGGGS-SHHHHHHHHHHHHHHHHHHHHHHHHHHTT---HHHHHHHHHHHHHTT-TT--HHHHHHHHHHHHHHHHHHHHHHHHHHHHHH-

pLDDT: mean 95.53, std 7.06, range [58.28, 98.88]

Mean predicted aligned error: 3.16 Å

Sequence (220 aa):
MFCYQCQEAAKNAGCTIRGLCGKDDQIARLQDLLVYAIKGIAQIVVKGKIDIGNIPEINLQVLRSLSMTLTNANFDGAAIEKQIKEMMSLRNKLRQGADATALHDAAIFEINPGGSRLYAKEHMLYKARLVGVLATKDEDLRSLRETIIYAVKGMAAYLDQALHAGKEDFQIYAFIYEALAATLDDCISSDDLVALALKSGEYGLKAMALVDQAYTAKYG